Protein AF-A0A660N105-F1 (afdb_monomer)

Mean predicted aligned error: 5.48 Å

Solvent-accessible surface area (backbone atoms only — not comparable to full-atom values): 13923 Å² total; per-residue (Å²): 132,82,55,67,69,56,52,51,53,52,30,56,53,55,24,68,77,47,83,51,66,88,34,50,69,30,46,41,45,40,52,53,47,43,58,52,46,72,70,46,78,93,42,58,70,49,21,51,52,39,16,50,47,28,46,75,38,34,23,23,39,60,14,32,68,44,30,59,89,63,52,48,91,85,40,69,67,42,49,54,51,51,50,55,29,50,58,44,25,73,76,51,27,54,70,78,32,60,60,52,59,90,70,42,72,58,84,54,76,62,38,66,64,52,80,90,32,57,40,73,37,98,82,74,55,36,30,30,32,80,47,64,38,21,44,66,50,33,79,30,55,13,82,38,31,41,35,40,50,45,92,92,55,74,59,68,69,54,55,58,48,49,27,52,48,42,32,45,38,21,67,46,61,62,68,59,55,29,48,45,37,54,76,27,72,47,36,62,55,43,31,69,38,84,94,31,52,94,56,72,61,45,72,67,49,58,45,56,47,42,60,64,36,36,40,35,47,36,51,97,93,45,37,40,35,40,38,37,24,44,36,78,82,47,75,84,30,35,31,38,39,33,23,54,62,92,40,80,72,50,46,46,72,46,66,80,88,122

Structure (mmCIF, N/CA/C/O backbone):
data_AF-A0A660N105-F1
#
_entry.id   AF-A0A660N105-F1
#
loop_
_atom_site.group_PDB
_atom_site.id
_atom_site.type_symbol
_atom_site.label_atom_id
_atom_site.label_alt_id
_atom_site.label_comp_id
_atom_site.label_asym_id
_atom_site.label_entity_id
_atom_site.label_seq_id
_atom_site.pdbx_PDB_ins_code
_atom_site.Cartn_x
_atom_site.Cartn_y
_atom_site.Cartn_z
_atom_site.occupancy
_atom_site.B_iso_or_equiv
_atom_site.auth_seq_id
_atom_site.auth_comp_id
_atom_site.auth_asym_id
_atom_site.auth_atom_id
_atom_site.pdbx_PDB_model_num
ATOM 1 N N . MET A 1 1 ? -12.307 -18.355 28.981 1.00 49.44 1 MET A N 1
ATOM 2 C CA . MET A 1 1 ? -12.327 -17.347 27.897 1.00 49.44 1 MET A CA 1
ATOM 3 C C . MET A 1 1 ? -12.296 -15.974 28.552 1.00 49.44 1 MET A C 1
ATOM 5 O O . MET A 1 1 ? -13.128 -15.752 29.422 1.00 49.44 1 MET A O 1
ATOM 9 N N . LYS A 1 2 ? -11.328 -15.100 28.236 1.00 60.62 2 LYS A N 1
ATOM 10 C CA . LYS A 1 2 ? -11.335 -13.717 28.756 1.00 60.62 2 LYS A CA 1
ATOM 11 C C . LYS A 1 2 ? -12.558 -12.974 28.202 1.00 60.62 2 LYS A C 1
ATOM 13 O O . LYS A 1 2 ? -12.868 -13.152 27.027 1.00 60.62 2 LYS A O 1
ATOM 18 N N . ASP A 1 3 ? -13.205 -12.147 29.020 1.00 89.25 3 ASP A N 1
ATOM 19 C CA . ASP A 1 3 ? -14.278 -11.241 28.587 1.00 89.25 3 ASP A CA 1
ATOM 20 C C . ASP A 1 3 ? -13.790 -10.326 27.446 1.00 89.25 3 ASP A C 1
ATOM 22 O O . ASP A 1 3 ? -12.682 -9.786 27.507 1.00 89.25 3 ASP A O 1
ATOM 26 N N . ILE A 1 4 ? -14.598 -10.158 26.397 1.00 91.81 4 ILE A N 1
ATOM 27 C CA . ILE A 1 4 ? -14.230 -9.392 25.197 1.00 91.81 4 ILE A CA 1
ATOM 28 C C . ILE A 1 4 ? -13.980 -7.914 25.519 1.00 91.81 4 ILE A C 1
ATOM 30 O O . ILE A 1 4 ? -13.096 -7.298 24.926 1.00 91.81 4 ILE A O 1
ATOM 34 N N . LYS A 1 5 ? -14.669 -7.359 26.527 1.00 93.12 5 LYS A N 1
ATOM 35 C CA . LYS A 1 5 ? -14.433 -5.980 26.986 1.00 93.12 5 LYS A CA 1
ATOM 36 C C . LYS A 1 5 ? -13.065 -5.838 27.644 1.00 93.12 5 LYS A C 1
ATOM 38 O O . LYS A 1 5 ? -12.401 -4.815 27.480 1.00 93.12 5 LYS A O 1
ATOM 43 N N . GLN A 1 6 ? -12.627 -6.863 28.374 1.00 94.50 6 GLN A N 1
ATOM 44 C CA . GLN A 1 6 ? -11.294 -6.892 28.967 1.00 94.50 6 GLN A CA 1
ATOM 45 C C . GLN A 1 6 ? -10.214 -7.023 27.886 1.00 94.50 6 GLN A C 1
ATOM 47 O O . GLN A 1 6 ? -9.239 -6.276 27.920 1.00 94.50 6 GLN A O 1
ATOM 52 N N . GLN A 1 7 ? -10.423 -7.890 26.888 1.00 94.44 7 GLN A N 1
ATOM 53 C CA . GLN A 1 7 ? -9.525 -7.997 25.730 1.00 94.44 7 GLN A CA 1
ATOM 54 C C . GLN A 1 7 ? -9.413 -6.661 24.981 1.00 94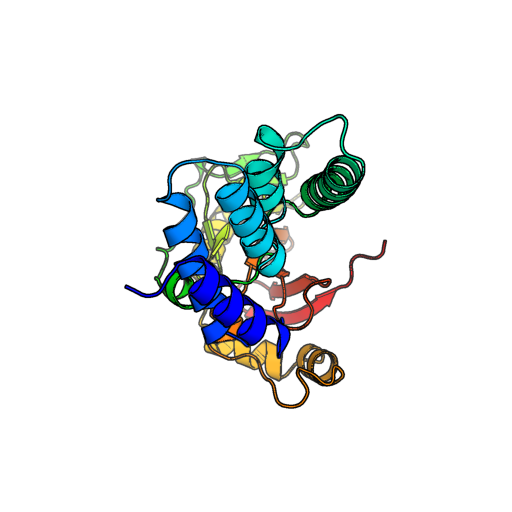.44 7 GLN A C 1
ATOM 56 O O . GLN A 1 7 ? -8.311 -6.226 24.662 1.00 94.44 7 GLN A O 1
ATOM 61 N N . TYR A 1 8 ? -10.533 -5.961 24.780 1.00 96.44 8 TYR A N 1
ATOM 62 C CA . TYR A 1 8 ? -10.553 -4.619 24.197 1.00 96.44 8 TYR A CA 1
ATOM 63 C C . TYR A 1 8 ? -9.740 -3.603 25.010 1.00 96.44 8 TYR A C 1
ATOM 65 O O . TYR A 1 8 ? -8.913 -2.875 24.455 1.00 96.44 8 TYR A O 1
ATOM 73 N N . LYS A 1 9 ? -9.918 -3.558 26.333 1.00 95.81 9 LYS A N 1
ATOM 74 C CA . LYS A 1 9 ? -9.139 -2.655 27.195 1.00 95.81 9 LYS A CA 1
ATOM 75 C C . LYS A 1 9 ? -7.640 -2.944 27.111 1.00 95.81 9 LYS A C 1
ATOM 77 O O . LYS A 1 9 ? -6.862 -2.009 26.948 1.00 95.81 9 LYS A O 1
ATOM 82 N N . GLU A 1 10 ? -7.252 -4.215 27.189 1.00 95.19 10 GLU A N 1
ATOM 83 C CA . GLU A 1 10 ? -5.852 -4.652 27.125 1.00 95.19 10 GLU A CA 1
ATOM 84 C C . GLU A 1 10 ? -5.218 -4.310 25.768 1.00 95.19 10 GLU A C 1
ATOM 86 O O . GLU A 1 10 ? -4.211 -3.601 25.734 1.00 95.19 10 GLU A O 1
ATOM 91 N N . ALA A 1 11 ? -5.845 -4.719 24.660 1.00 95.44 11 ALA A N 1
ATOM 92 C CA . ALA A 1 11 ? -5.316 -4.508 23.312 1.00 95.44 11 ALA A CA 1
ATOM 93 C C . ALA A 1 11 ? -5.204 -3.016 22.962 1.00 95.44 11 ALA A C 1
ATOM 95 O O . ALA A 1 11 ? -4.169 -2.553 22.479 1.00 95.44 11 ALA A O 1
ATOM 96 N N . THR A 1 12 ? -6.235 -2.216 23.265 1.00 96.25 12 THR A N 1
ATOM 97 C CA . THR A 1 12 ? -6.182 -0.775 22.973 1.00 96.25 12 THR A CA 1
ATOM 98 C C . THR A 1 12 ? -5.189 -0.025 23.863 1.00 96.25 12 THR A C 1
ATOM 100 O O . THR A 1 12 ? -4.598 0.957 23.416 1.00 96.25 12 THR A O 1
ATOM 103 N N . ALA A 1 13 ? -4.971 -0.459 25.109 1.00 96.06 13 ALA A N 1
ATOM 104 C CA . ALA A 1 13 ? -3.945 0.121 25.975 1.00 96.06 13 ALA A CA 1
ATOM 105 C C . ALA A 1 13 ? -2.529 -0.235 25.501 1.00 96.06 13 ALA A C 1
ATOM 107 O O . ALA A 1 13 ? -1.663 0.639 25.488 1.00 96.06 13 ALA A O 1
ATOM 108 N N . ALA A 1 14 ? -2.300 -1.484 25.083 1.00 95.19 14 ALA A N 1
ATOM 109 C CA . ALA A 1 14 ? -1.024 -1.925 24.524 1.00 95.19 14 ALA A CA 1
ATOM 110 C C . ALA A 1 14 ? -0.666 -1.146 23.249 1.00 95.19 14 ALA A C 1
ATOM 112 O O . ALA A 1 14 ? 0.452 -0.646 23.129 1.00 95.19 14 ALA A O 1
ATOM 113 N N . PHE A 1 15 ? -1.634 -0.957 22.346 1.00 96.56 15 PHE A N 1
ATOM 114 C CA . PHE A 1 15 ? -1.431 -0.186 21.121 1.00 96.56 15 PHE A CA 1
ATOM 115 C C . PHE A 1 15 ? -1.102 1.284 21.399 1.00 96.56 15 PHE A C 1
ATOM 117 O O . PHE A 1 15 ? -0.128 1.809 20.872 1.00 96.56 15 PHE A O 1
ATOM 124 N N . ARG A 1 16 ? -1.852 1.955 22.285 1.00 94.31 16 ARG A N 1
ATOM 125 C CA . ARG A 1 16 ? -1.656 3.391 22.573 1.00 94.31 16 ARG A CA 1
ATOM 126 C C . ARG A 1 16 ? -0.285 3.742 23.157 1.00 94.31 16 ARG A C 1
ATOM 128 O O . ARG A 1 16 ? 0.100 4.903 23.089 1.00 94.31 16 ARG A O 1
ATOM 135 N N . ARG A 1 17 ? 0.451 2.776 23.718 1.00 91.12 17 ARG A N 1
ATOM 136 C CA . ARG A 1 17 ? 1.840 2.992 24.165 1.00 91.12 17 ARG A CA 1
ATOM 137 C C . ARG A 1 17 ? 2.795 3.243 22.996 1.00 91.12 17 ARG A C 1
ATOM 139 O O . ARG A 1 17 ? 3.795 3.925 23.180 1.00 91.12 17 ARG A O 1
ATOM 146 N N . ARG A 1 18 ? 2.489 2.685 21.823 1.00 88.94 18 ARG A N 1
ATOM 147 C CA . ARG A 1 18 ? 3.245 2.845 20.578 1.00 88.94 18 ARG A CA 1
ATOM 148 C C . ARG A 1 18 ? 2.287 2.666 19.390 1.00 88.94 18 ARG A C 1
ATOM 150 O O . ARG A 1 18 ? 2.159 1.545 18.895 1.00 88.94 18 ARG A O 1
ATOM 157 N N . PRO A 1 19 ? 1.566 3.719 18.971 1.00 88.81 19 PRO A N 1
ATOM 158 C CA . PRO A 1 19 ? 0.497 3.619 17.978 1.00 88.81 19 PRO A CA 1
ATOM 159 C C . PRO A 1 19 ? 1.037 3.676 16.537 1.00 88.81 19 PRO A C 1
ATOM 161 O O . PRO A 1 19 ? 0.564 4.465 15.728 1.00 88.81 19 PRO A O 1
ATOM 164 N N . ASN A 1 20 ? 2.060 2.877 16.227 1.00 87.06 20 ASN A N 1
ATOM 165 C CA . ASN A 1 20 ? 2.687 2.827 14.904 1.00 87.06 20 ASN A CA 1
ATOM 166 C C . ASN A 1 20 ? 2.970 1.388 14.468 1.00 87.06 20 ASN A C 1
ATOM 168 O O . ASN A 1 20 ? 2.852 0.459 15.274 1.00 87.06 20 ASN A O 1
ATOM 172 N N . GLN A 1 21 ? 3.342 1.223 13.195 1.00 87.69 21 GLN A N 1
ATOM 173 C CA . GLN A 1 21 ? 3.484 -0.080 12.549 1.00 87.69 21 GLN A CA 1
ATOM 174 C C . GLN A 1 21 ? 4.415 -1.030 13.310 1.00 87.69 21 GLN A C 1
ATOM 176 O O . GLN A 1 21 ? 4.115 -2.208 13.372 1.00 87.69 21 GLN A O 1
ATOM 181 N N . HIS A 1 22 ? 5.455 -0.549 13.999 1.00 85.69 22 HIS A N 1
ATOM 182 C CA . HIS A 1 22 ? 6.385 -1.414 14.747 1.00 85.69 22 HIS A CA 1
ATOM 183 C C . HIS A 1 22 ? 5.804 -2.081 15.990 1.00 85.69 22 HIS A C 1
ATOM 185 O O . HIS A 1 22 ? 6.469 -2.909 16.615 1.00 85.69 22 HIS A O 1
ATOM 191 N N . ASN A 1 23 ? 4.597 -1.715 16.411 1.00 91.06 23 ASN A N 1
ATOM 192 C CA . ASN A 1 23 ? 3.912 -2.411 17.487 1.00 91.06 23 ASN A CA 1
ATOM 193 C C . ASN A 1 23 ? 3.184 -3.651 16.944 1.00 91.06 23 ASN A C 1
ATOM 195 O O . ASN A 1 23 ? 1.970 -3.786 17.105 1.00 91.06 23 ASN A O 1
ATOM 199 N N . HIS A 1 24 ? 3.931 -4.543 16.279 1.00 91.00 24 HIS A N 1
ATOM 200 C CA . HIS A 1 24 ? 3.391 -5.715 15.580 1.00 91.00 24 HIS A CA 1
ATOM 201 C C . HIS A 1 24 ? 2.509 -6.569 16.492 1.00 91.00 24 HIS A C 1
ATOM 203 O O . HIS A 1 24 ? 1.442 -7.012 16.078 1.00 91.00 24 HIS A O 1
ATOM 209 N N . GLU A 1 25 ? 2.912 -6.745 17.754 1.00 93.25 25 GLU A N 1
ATOM 210 C CA . GLU A 1 25 ? 2.140 -7.514 18.728 1.00 93.25 25 GLU A CA 1
ATOM 211 C C . GLU A 1 25 ? 0.788 -6.855 19.040 1.00 93.25 25 GLU A C 1
ATOM 213 O O . GLU A 1 25 ? -0.245 -7.523 18.984 1.00 93.25 25 GLU A O 1
ATOM 218 N N . ALA A 1 26 ? 0.750 -5.548 19.326 1.00 95.69 26 ALA A N 1
ATOM 219 C CA . ALA A 1 26 ? -0.518 -4.882 19.616 1.00 95.69 26 ALA A CA 1
ATOM 220 C C . ALA A 1 26 ? -1.407 -4.760 18.370 1.00 95.69 26 ALA A C 1
ATOM 222 O O . ALA A 1 26 ? -2.624 -4.887 18.482 1.00 95.69 26 ALA A O 1
ATOM 223 N N . ILE A 1 27 ? -0.825 -4.554 17.184 1.00 95.69 27 ILE A N 1
ATOM 224 C CA . ILE A 1 27 ? -1.568 -4.544 15.916 1.00 95.69 27 ILE A CA 1
ATOM 225 C C . ILE A 1 27 ? -2.199 -5.919 15.675 1.00 95.69 27 ILE A C 1
ATOM 227 O O . ILE A 1 27 ? -3.404 -6.001 15.444 1.00 95.69 27 ILE A O 1
ATOM 231 N N . ALA A 1 28 ? -1.429 -7.000 15.819 1.00 95.31 28 ALA A N 1
ATOM 232 C CA . ALA A 1 28 ? -1.928 -8.370 15.741 1.00 95.31 28 ALA A CA 1
ATOM 233 C C . ALA A 1 28 ? -3.085 -8.618 16.725 1.00 95.31 28 ALA A C 1
ATOM 235 O O . ALA A 1 28 ? -4.132 -9.132 16.334 1.00 95.31 28 ALA A O 1
ATOM 236 N N . GLN A 1 29 ? -2.947 -8.174 17.980 1.00 96.50 29 GLN A N 1
ATOM 237 C CA . GLN A 1 29 ? -4.015 -8.269 18.982 1.00 96.50 29 GLN A CA 1
ATOM 238 C C . GLN A 1 29 ? -5.272 -7.483 18.577 1.00 96.50 29 GLN A C 1
ATOM 240 O O . GLN A 1 29 ? -6.387 -7.961 18.796 1.00 96.50 29 GLN A O 1
ATOM 245 N N . LEU A 1 30 ? -5.126 -6.299 17.971 1.00 97.88 30 LEU A N 1
ATOM 246 C CA . LEU A 1 30 ? -6.256 -5.523 17.451 1.00 97.88 30 LEU A CA 1
ATOM 247 C C . LEU A 1 30 ? -6.940 -6.231 16.272 1.00 97.88 30 LEU A C 1
ATOM 249 O O . LEU A 1 30 ? -8.170 -6.247 16.222 1.00 97.88 30 LEU A O 1
ATOM 253 N N . TYR A 1 31 ? -6.192 -6.862 15.365 1.00 97.19 31 TYR A N 1
ATOM 254 C CA . TYR A 1 31 ? -6.761 -7.653 14.267 1.00 97.19 31 TYR A CA 1
ATOM 255 C C . TYR A 1 31 ? -7.471 -8.923 14.756 1.00 97.19 31 TYR A C 1
ATOM 257 O O . TYR A 1 31 ? -8.582 -9.221 14.304 1.00 97.19 31 TYR A O 1
ATOM 265 N N . ASP A 1 32 ? -6.898 -9.626 15.734 1.00 96.62 32 ASP A N 1
ATOM 266 C CA . ASP A 1 32 ? -7.525 -10.793 16.361 1.00 96.62 32 ASP A CA 1
ATOM 267 C C . ASP A 1 32 ? -8.822 -10.391 17.086 1.00 96.62 32 ASP A C 1
ATOM 269 O O . ASP A 1 32 ? -9.862 -11.042 16.933 1.00 96.62 32 ASP A O 1
ATOM 273 N N . LEU A 1 33 ? -8.800 -9.264 17.809 1.00 97.38 33 LEU A N 1
ATOM 274 C CA . LEU A 1 33 ? -9.976 -8.700 18.469 1.00 97.38 33 LEU A CA 1
ATOM 275 C C . LEU A 1 33 ? -11.039 -8.241 17.466 1.00 97.38 33 LEU A C 1
ATOM 277 O O . LEU A 1 33 ? -12.222 -8.509 17.676 1.00 97.38 33 LEU A O 1
ATOM 281 N N . LYS A 1 34 ? -10.646 -7.596 16.363 1.00 97.69 34 LYS A N 1
ATOM 282 C CA . LYS A 1 34 ? -11.551 -7.239 15.262 1.00 97.69 34 LYS A CA 1
ATOM 283 C C . LYS A 1 34 ? -12.275 -8.485 14.752 1.00 97.69 34 LYS A C 1
ATOM 285 O O . LYS A 1 34 ? -13.502 -8.488 14.680 1.00 97.69 34 LYS A O 1
ATOM 290 N N . ALA A 1 35 ? -11.540 -9.558 14.459 1.00 96.81 35 ALA A N 1
ATOM 291 C CA . ALA A 1 35 ? -12.127 -10.815 14.003 1.00 96.81 35 ALA A CA 1
ATOM 292 C C . ALA A 1 35 ? -13.041 -11.456 15.065 1.00 96.81 35 ALA A C 1
ATOM 294 O O . ALA A 1 35 ? -14.059 -12.053 14.721 1.00 96.81 35 ALA A O 1
ATOM 295 N N . ALA A 1 36 ? -12.709 -11.344 16.354 1.00 96.44 36 ALA A N 1
ATOM 296 C CA . ALA A 1 36 ? -13.562 -11.821 17.442 1.00 96.44 36 ALA A CA 1
ATOM 297 C C . ALA A 1 36 ? -14.869 -11.017 17.560 1.00 96.44 36 ALA A C 1
ATOM 299 O O . ALA A 1 36 ? -15.932 -11.622 17.690 1.00 96.44 36 ALA A O 1
ATOM 300 N N . LEU A 1 37 ? -14.803 -9.684 17.462 1.00 96.94 37 LEU A N 1
ATOM 301 C CA . LEU A 1 37 ? -15.962 -8.783 17.487 1.00 96.94 37 LEU A CA 1
ATOM 302 C C . LEU A 1 37 ? -16.897 -9.026 16.298 1.00 96.94 37 LEU A C 1
ATOM 304 O O . LEU A 1 37 ? -18.106 -9.057 16.481 1.00 96.94 37 LEU A O 1
ATOM 308 N N . GLN A 1 38 ? -16.353 -9.286 15.106 1.00 96.12 38 GLN A N 1
ATOM 309 C CA . GLN A 1 38 ? -17.145 -9.616 13.911 1.00 96.12 38 GLN A CA 1
ATOM 310 C C . GLN A 1 38 ? -17.924 -10.939 14.024 1.00 96.12 38 GLN A C 1
ATOM 312 O O . GLN A 1 38 ? -18.836 -11.175 13.240 1.00 96.12 38 GLN A O 1
ATOM 317 N N . ARG A 1 39 ? -17.569 -11.815 14.974 1.00 95.94 39 ARG A N 1
ATOM 318 C CA . ARG A 1 39 ? -18.303 -13.063 15.254 1.00 95.94 39 ARG A CA 1
ATOM 319 C C . ARG A 1 39 ? -19.343 -12.910 16.368 1.00 95.94 39 ARG A C 1
ATOM 321 O O . ARG A 1 39 ? -20.064 -13.865 16.642 1.00 95.94 39 ARG A O 1
ATOM 328 N N . GLN A 1 40 ? -19.389 -11.763 17.046 1.00 94.19 40 GLN A N 1
ATOM 329 C CA . GLN A 1 40 ? -20.408 -11.486 18.056 1.00 94.19 40 GLN A CA 1
ATOM 330 C C . GLN A 1 40 ? -21.723 -11.061 17.387 1.00 94.19 40 GLN A C 1
ATOM 332 O O . GLN A 1 40 ? -21.701 -10.563 16.262 1.00 94.19 40 GLN A O 1
ATOM 337 N N . PRO A 1 41 ? -22.871 -11.214 18.069 1.00 93.12 41 PRO A N 1
ATOM 338 C CA . PRO A 1 41 ? -24.130 -10.654 17.598 1.00 93.12 41 PRO A CA 1
ATOM 339 C C . PRO A 1 41 ? -24.013 -9.147 17.358 1.00 93.12 41 PRO A C 1
ATOM 341 O O . PRO A 1 41 ? -23.493 -8.419 18.206 1.00 93.12 41 PRO A O 1
ATOM 344 N N . GLU A 1 42 ? -24.535 -8.672 16.232 1.00 91.50 42 GLU A N 1
ATOM 345 C CA . GLU A 1 42 ? -24.513 -7.251 15.904 1.00 91.50 42 GLU A CA 1
ATOM 346 C C . GLU A 1 42 ? -25.423 -6.468 16.860 1.00 91.50 42 GLU A C 1
ATOM 348 O O . GLU A 1 42 ? -26.642 -6.625 16.892 1.00 91.50 42 GLU A O 1
ATOM 353 N N . ASN A 1 43 ? -24.804 -5.634 17.687 1.00 95.06 43 ASN A N 1
ATOM 354 C CA . ASN A 1 43 ? -25.471 -4.724 18.604 1.00 95.06 43 ASN A CA 1
ATOM 355 C C . ASN A 1 43 ? -24.611 -3.474 18.783 1.00 95.06 43 ASN A C 1
ATOM 357 O O . ASN A 1 43 ? -23.424 -3.469 18.447 1.00 95.06 43 ASN A O 1
ATOM 361 N N . ARG A 1 44 ? -25.201 -2.429 19.365 1.00 95.19 44 ARG A N 1
ATOM 362 C CA . ARG A 1 44 ? -24.544 -1.131 19.526 1.00 95.19 44 ARG A CA 1
ATOM 363 C C . ARG A 1 44 ? -23.200 -1.207 20.258 1.00 95.19 44 ARG A C 1
ATOM 365 O O . ARG A 1 44 ? -22.236 -0.600 19.808 1.00 95.19 44 ARG A O 1
ATOM 372 N N . GLU A 1 45 ? -23.106 -1.969 21.345 1.00 94.94 45 GLU A N 1
ATOM 373 C CA . GLU A 1 45 ? -21.861 -2.086 22.117 1.00 94.94 45 GLU A CA 1
ATOM 374 C C . GLU A 1 45 ? -20.742 -2.754 21.297 1.00 94.94 45 GLU A C 1
ATOM 376 O O . GLU A 1 45 ? -19.601 -2.286 21.269 1.00 94.94 45 GLU A O 1
ATOM 381 N N . THR A 1 46 ? -21.075 -3.823 20.574 1.00 95.75 46 THR A N 1
ATOM 382 C CA . THR A 1 46 ? -20.127 -4.525 19.696 1.00 95.75 46 THR A CA 1
ATOM 383 C C . THR A 1 46 ? -19.707 -3.638 18.524 1.00 95.75 46 THR A C 1
ATOM 385 O O . THR A 1 46 ? -18.519 -3.562 18.211 1.00 95.75 46 THR A O 1
ATOM 388 N N . ALA A 1 47 ? -20.656 -2.920 17.918 1.00 96.38 47 ALA A N 1
ATOM 389 C CA . ALA A 1 47 ? -20.416 -1.960 16.844 1.00 96.38 47 ALA A CA 1
ATOM 390 C C . ALA A 1 47 ? -19.497 -0.810 17.284 1.00 96.38 47 ALA A C 1
ATOM 392 O O . ALA A 1 47 ? -18.585 -0.419 16.552 1.00 96.38 47 ALA A O 1
ATOM 393 N N . GLU A 1 48 ? -19.683 -0.293 18.501 1.00 96.62 48 GLU A N 1
ATOM 394 C CA . GLU A 1 48 ? -18.829 0.744 19.076 1.00 96.62 48 GLU A CA 1
ATOM 395 C C . GLU A 1 48 ? -17.387 0.261 19.264 1.00 96.62 48 GLU A C 1
ATOM 397 O O . GLU A 1 48 ? -16.461 0.960 18.839 1.00 96.62 48 GLU A O 1
ATOM 402 N N . MET A 1 49 ? -17.191 -0.933 19.837 1.00 97.69 49 MET A N 1
ATOM 403 C CA . MET A 1 49 ? -15.860 -1.533 19.991 1.00 97.69 49 MET A CA 1
ATOM 404 C C . MET A 1 49 ? -15.214 -1.838 18.638 1.00 97.69 49 MET A C 1
ATOM 406 O O . MET A 1 49 ? -14.047 -1.506 18.437 1.00 97.69 49 MET A O 1
ATOM 410 N N . LEU A 1 50 ? -15.960 -2.419 17.694 1.00 98.12 50 LEU A N 1
ATOM 411 C CA . LEU A 1 50 ? -15.455 -2.752 16.360 1.00 98.12 50 LEU A CA 1
ATOM 412 C C . LEU A 1 50 ? -15.028 -1.493 15.602 1.00 98.12 50 LEU A C 1
ATOM 414 O O . LEU A 1 50 ? -13.925 -1.441 15.065 1.00 98.12 50 LEU A O 1
ATOM 418 N N . SER A 1 51 ? -15.856 -0.448 15.624 1.00 98.12 51 SER A N 1
ATOM 419 C CA . SER A 1 51 ? -15.533 0.850 15.028 1.00 98.12 51 SER A CA 1
ATOM 420 C C . SER A 1 51 ? -14.280 1.477 15.646 1.00 98.12 51 SER A C 1
ATOM 422 O O . SER A 1 51 ? -13.425 1.996 14.924 1.00 98.12 51 SER A O 1
ATOM 424 N N . ALA A 1 52 ? -14.125 1.386 16.971 1.00 97.56 52 ALA A N 1
ATOM 425 C CA . ALA A 1 52 ? -12.943 1.889 17.663 1.00 97.56 52 ALA A CA 1
ATOM 426 C C . ALA A 1 52 ? -11.677 1.105 17.286 1.00 97.56 52 ALA A C 1
ATOM 428 O O . ALA A 1 52 ? -10.654 1.720 16.995 1.00 97.56 52 ALA A O 1
ATOM 429 N N . VAL A 1 53 ? -11.746 -0.230 17.241 1.00 98.06 53 VAL A N 1
ATOM 430 C CA . VAL A 1 53 ? -10.623 -1.086 16.827 1.00 98.06 53 VAL A CA 1
ATOM 431 C C . VAL A 1 53 ? -10.219 -0.787 15.385 1.00 98.06 53 VAL A C 1
ATOM 433 O O . VAL A 1 53 ? -9.046 -0.523 15.142 1.00 98.06 53 VAL A O 1
ATOM 436 N N . CYS A 1 54 ? -11.176 -0.738 14.452 1.00 97.81 54 CYS A N 1
ATOM 437 C CA . CYS A 1 54 ? -10.915 -0.362 13.060 1.00 97.81 54 CYS A CA 1
ATOM 438 C C . CYS A 1 54 ? -10.270 1.029 12.953 1.00 97.81 54 CYS A C 1
ATOM 440 O O . CYS A 1 54 ? -9.312 1.198 12.207 1.00 97.81 54 CYS A O 1
ATOM 442 N N . SER A 1 55 ? -10.731 2.006 13.741 1.00 96.38 55 SER A N 1
ATOM 443 C CA . SER A 1 55 ? -10.141 3.353 13.746 1.00 96.38 55 SER A CA 1
ATOM 444 C C . SER A 1 55 ? -8.692 3.363 14.241 1.00 96.38 55 SER A C 1
ATOM 446 O O . SER A 1 55 ? -7.884 4.113 13.704 1.00 96.38 55 SER A O 1
ATOM 448 N N . LEU A 1 56 ? -8.349 2.544 15.246 1.00 96.25 56 LEU A N 1
ATOM 449 C CA . LEU A 1 56 ? -6.983 2.477 15.784 1.00 96.25 56 LEU A CA 1
ATOM 450 C C . LEU A 1 56 ? -5.979 1.953 14.757 1.00 96.25 56 LEU A C 1
ATOM 452 O O . LEU A 1 56 ? -4.845 2.416 14.739 1.00 96.25 56 LEU A O 1
ATOM 456 N N . VAL A 1 57 ? -6.398 1.017 13.905 1.00 94.81 57 VAL A N 1
ATOM 457 C CA . VAL A 1 57 ? -5.551 0.469 12.837 1.00 94.81 57 VAL A CA 1
ATOM 458 C C . VAL A 1 57 ? -5.720 1.201 11.502 1.00 94.81 57 VAL A C 1
ATOM 460 O O . VAL A 1 57 ? -5.235 0.707 10.498 1.00 94.81 57 VAL A O 1
ATOM 463 N N . GLY A 1 58 ? -6.407 2.348 11.453 1.00 92.56 58 GLY A N 1
ATOM 464 C CA . GLY A 1 58 ? -6.549 3.150 10.226 1.00 92.56 58 GLY A CA 1
ATOM 465 C C . GLY A 1 58 ? -7.527 2.599 9.176 1.00 92.56 58 GLY A C 1
ATOM 466 O O . GLY A 1 58 ? -7.561 3.091 8.053 1.00 92.56 58 GLY A O 1
ATOM 467 N N . LEU A 1 59 ? -8.359 1.611 9.520 1.00 95.19 59 LEU A N 1
ATOM 468 C CA . LEU A 1 59 ? -9.425 1.098 8.649 1.00 95.19 59 LEU A CA 1
ATOM 469 C C . LEU A 1 59 ? -10.668 2.006 8.745 1.00 95.19 59 LEU A C 1
ATOM 471 O O . LEU A 1 59 ? -11.665 1.653 9.390 1.00 95.19 59 LEU A O 1
ATOM 475 N N . HIS A 1 60 ? -10.600 3.216 8.181 1.00 95.31 60 HIS A N 1
ATOM 476 C CA . HIS A 1 60 ? -11.619 4.251 8.387 1.00 95.31 60 HIS A CA 1
ATOM 477 C C . HIS A 1 60 ? -12.976 3.918 7.756 1.00 95.31 60 HIS A C 1
ATOM 479 O O . HIS A 1 60 ? -14.014 4.170 8.377 1.00 95.31 60 HIS A O 1
ATOM 485 N N . LEU A 1 61 ? -13.000 3.310 6.567 1.00 96.81 61 LEU A N 1
ATOM 486 C CA . LEU A 1 61 ? -14.248 2.882 5.931 1.00 96.81 61 LEU A CA 1
ATOM 487 C C . LEU A 1 61 ? -14.878 1.725 6.709 1.00 96.81 61 LEU A C 1
ATOM 489 O O . LEU A 1 61 ? -16.088 1.722 6.952 1.00 96.81 61 LEU A O 1
ATOM 493 N N . SER A 1 62 ? -14.064 0.768 7.155 1.00 97.75 62 SER A N 1
ATOM 494 C CA . SER A 1 62 ? -14.539 -0.318 8.017 1.00 97.75 62 SER A CA 1
ATOM 495 C C . SER A 1 62 ? -15.069 0.202 9.361 1.00 97.75 62 SER A C 1
ATOM 497 O O . SER A 1 62 ? -16.073 -0.301 9.866 1.00 97.75 62 SER A O 1
ATOM 499 N N . ALA A 1 63 ? -14.439 1.233 9.935 1.00 98.06 63 ALA A N 1
ATOM 500 C CA . ALA A 1 63 ? -14.891 1.862 11.173 1.00 98.06 63 ALA A CA 1
ATOM 501 C C . ALA A 1 63 ? -16.242 2.578 11.022 1.00 98.06 63 ALA A C 1
ATOM 503 O O . ALA A 1 63 ? -17.078 2.483 11.927 1.00 98.06 63 ALA A O 1
ATOM 504 N N . LEU A 1 64 ? -16.459 3.269 9.894 1.00 98.12 64 LEU A N 1
ATOM 505 C CA . LEU A 1 64 ? -17.7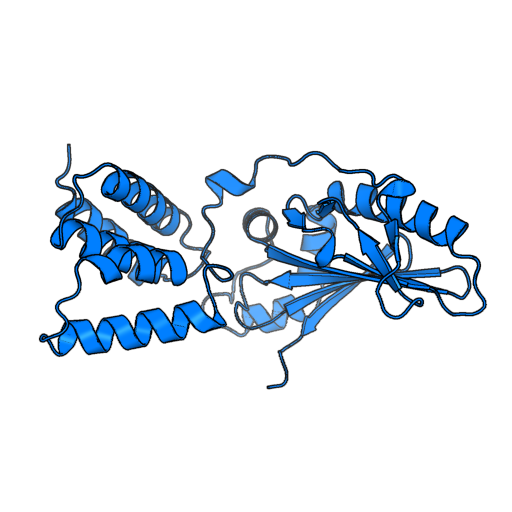38 3.893 9.547 1.00 98.12 64 LEU A CA 1
ATOM 506 C C . LEU A 1 64 ? -18.838 2.838 9.397 1.00 98.12 64 LEU A C 1
ATOM 508 O O . LEU A 1 64 ? -19.850 2.918 10.089 1.00 98.12 64 LEU A O 1
ATOM 512 N N . ARG A 1 65 ? -18.605 1.820 8.560 1.00 97.56 65 ARG A N 1
ATOM 513 C CA . ARG A 1 65 ? -19.575 0.746 8.279 1.00 97.56 65 ARG A CA 1
ATOM 514 C C . ARG A 1 65 ? -19.995 -0.020 9.529 1.00 97.56 65 ARG A C 1
ATOM 516 O O . ARG A 1 65 ? -21.142 -0.434 9.624 1.00 97.56 65 ARG A O 1
ATOM 523 N N . ALA A 1 66 ? -19.082 -0.193 10.484 1.00 97.69 66 ALA A N 1
ATOM 524 C CA . ALA A 1 66 ? -19.397 -0.839 11.751 1.00 97.69 66 ALA A CA 1
ATOM 525 C C . ALA A 1 66 ? -20.343 0.000 12.627 1.00 97.69 66 ALA A C 1
ATOM 527 O O . ALA A 1 66 ? -21.215 -0.562 13.280 1.00 97.69 66 ALA A O 1
ATOM 528 N N . PHE A 1 67 ? -20.170 1.326 12.676 1.00 97.94 67 PHE A N 1
ATOM 529 C CA . PHE A 1 67 ? -20.896 2.190 13.616 1.00 97.94 67 PHE A CA 1
ATOM 530 C C . PHE A 1 67 ? -22.184 2.788 13.046 1.00 97.94 67 PHE A C 1
ATOM 532 O O . PHE A 1 67 ? -23.159 2.932 13.778 1.00 97.94 67 PHE A O 1
ATOM 539 N N . GLU A 1 68 ? -22.194 3.141 11.760 1.00 97.31 68 GLU A N 1
ATOM 540 C CA . GLU A 1 68 ? -23.283 3.890 11.125 1.00 97.31 68 GLU A CA 1
ATOM 541 C C . GLU A 1 68 ? -24.682 3.276 11.303 1.00 97.31 68 GLU A C 1
ATOM 543 O O . GLU A 1 68 ? -25.590 4.034 11.646 1.00 97.31 68 GLU A O 1
ATOM 548 N N . PRO A 1 69 ? -24.883 1.947 11.193 1.00 97.31 69 PRO A N 1
ATOM 549 C CA . PRO A 1 69 ? -26.206 1.344 11.383 1.00 97.31 69 PRO A CA 1
ATOM 550 C C . PRO A 1 69 ? -26.778 1.489 12.803 1.00 97.31 69 PRO A C 1
ATOM 552 O O . PRO A 1 69 ? -27.978 1.320 12.998 1.00 97.31 69 PRO A O 1
ATOM 555 N N . PHE A 1 70 ? -25.931 1.777 13.797 1.00 96.69 70 PHE A N 1
ATOM 556 C CA . PHE A 1 70 ? -26.295 1.829 15.220 1.00 96.69 70 PHE A CA 1
ATOM 557 C C . PHE A 1 70 ? -26.268 3.244 15.808 1.00 96.69 70 PHE A C 1
ATOM 559 O O . PHE A 1 70 ? -26.531 3.416 17.004 1.00 96.69 70 PHE A O 1
ATOM 566 N N . ALA A 1 71 ? -25.918 4.241 14.995 1.00 95.25 71 ALA A N 1
ATOM 567 C CA . ALA A 1 71 ? -25.832 5.626 15.419 1.00 95.25 71 ALA A CA 1
ATOM 568 C C . ALA A 1 71 ? -27.230 6.228 15.617 1.00 95.25 71 ALA A C 1
ATOM 570 O O . ALA A 1 71 ? -28.113 6.100 14.768 1.00 95.25 71 ALA A O 1
ATOM 571 N N . ASP A 1 72 ? -27.417 6.921 16.733 1.00 94.75 72 ASP A N 1
ATOM 572 C CA . ASP A 1 72 ? -28.628 7.674 17.023 1.00 94.75 72 ASP A CA 1
ATOM 573 C C . ASP A 1 72 ? -28.523 9.056 16.370 1.00 94.75 72 ASP A C 1
ATOM 575 O O . ASP A 1 72 ? -27.688 9.886 16.736 1.00 94.75 72 ASP A O 1
ATOM 579 N N . ALA A 1 73 ? -29.390 9.315 15.391 1.00 91.69 73 ALA A N 1
ATOM 580 C CA . ALA A 1 73 ? -29.428 10.584 14.673 1.00 91.69 73 ALA A CA 1
ATOM 581 C C . ALA A 1 73 ? -29.797 11.780 15.570 1.00 91.69 73 ALA A C 1
ATOM 583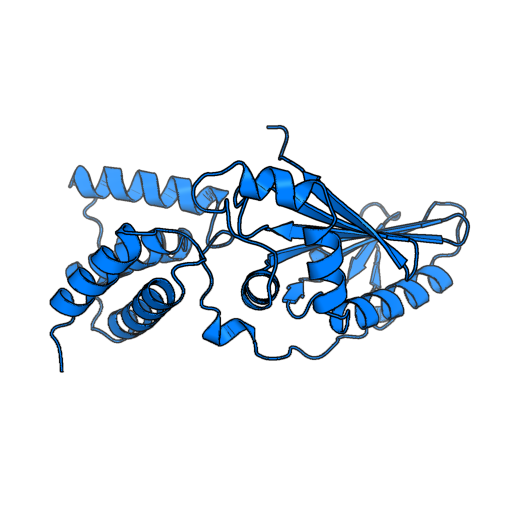 O O . ALA A 1 73 ? -29.592 12.922 15.160 1.00 91.69 73 ALA A O 1
ATOM 584 N N . THR A 1 74 ? -30.329 11.542 16.770 1.00 94.50 74 THR A N 1
ATOM 585 C CA . THR A 1 74 ? -30.691 12.573 17.750 1.00 94.50 74 THR A CA 1
ATOM 586 C C . THR A 1 74 ? -29.606 12.807 18.806 1.00 94.50 74 THR A C 1
ATOM 588 O O . THR A 1 74 ? -29.607 13.859 19.450 1.00 94.50 74 THR A O 1
ATOM 591 N N . ASP A 1 75 ? -28.637 11.894 18.948 1.00 96.81 75 ASP A N 1
ATOM 592 C CA . ASP A 1 75 ? -27.531 12.039 19.894 1.00 96.81 75 ASP A CA 1
ATOM 593 C C . ASP A 1 75 ? -26.363 12.843 19.297 1.00 96.81 75 ASP A C 1
ATOM 595 O O . ASP A 1 75 ? -25.784 12.528 18.254 1.00 96.81 75 ASP A O 1
ATOM 599 N N . ARG A 1 76 ? -25.956 13.900 20.007 1.00 96.25 76 ARG A N 1
ATOM 600 C CA . ARG A 1 76 ? -24.888 14.805 19.554 1.00 96.25 76 ARG A CA 1
ATOM 601 C C . ARG A 1 76 ? -23.514 14.126 19.474 1.00 96.25 76 ARG A C 1
ATOM 603 O O . ARG A 1 76 ? -22.681 14.529 18.651 1.00 96.25 76 ARG A O 1
ATOM 610 N N . LYS A 1 77 ? -23.222 13.150 20.341 1.00 95.88 77 LYS A N 1
ATOM 611 C CA . LYS A 1 77 ? -21.927 12.449 20.328 1.00 95.88 77 LYS A CA 1
ATOM 612 C C . LYS A 1 77 ? -21.850 11.531 19.115 1.00 95.88 77 LYS A C 1
ATOM 614 O O . LYS A 1 77 ? -20.823 11.537 18.436 1.00 95.88 77 LYS A O 1
ATOM 619 N N . ASP A 1 78 ? -22.936 10.834 18.805 1.00 97.38 78 ASP A N 1
ATOM 620 C CA . ASP A 1 78 ? -23.060 9.989 17.620 1.00 97.38 78 ASP A CA 1
ATOM 621 C C . ASP A 1 78 ? -22.929 10.808 16.341 1.00 97.38 78 ASP A C 1
ATOM 623 O O . ASP A 1 78 ? -22.124 10.454 15.481 1.00 97.38 78 ASP A O 1
ATOM 627 N N . GLN A 1 79 ? -23.605 11.958 16.251 1.00 97.12 79 GLN A N 1
ATOM 628 C CA . GLN A 1 79 ? -23.450 12.885 15.124 1.00 97.12 79 GLN A CA 1
ATOM 629 C C . GLN A 1 79 ? -21.991 13.329 14.937 1.00 97.12 79 GLN A C 1
ATOM 631 O O . GLN A 1 79 ? -21.460 13.303 13.826 1.00 97.12 79 GLN A O 1
ATOM 636 N N . THR A 1 80 ? -21.312 13.695 16.030 1.00 96.81 80 THR A N 1
ATOM 637 C CA . THR A 1 80 ? -19.907 14.133 15.992 1.00 96.81 80 THR A CA 1
ATOM 638 C C . THR A 1 80 ? -18.973 13.000 15.561 1.00 96.81 80 THR A C 1
ATOM 640 O O . THR A 1 80 ? -18.045 13.212 14.778 1.00 96.81 80 THR A O 1
ATOM 643 N N . LYS A 1 81 ? -19.201 11.783 16.066 1.00 96.62 81 LYS A N 1
ATOM 644 C CA . LYS A 1 81 ? -18.418 10.599 15.702 1.00 96.62 81 LYS A CA 1
ATOM 645 C C . LYS A 1 81 ? -18.646 10.220 14.238 1.00 96.62 81 LYS A C 1
ATOM 647 O O . LYS A 1 81 ? -17.670 10.008 13.524 1.00 96.62 81 LYS A O 1
ATOM 652 N N . LEU A 1 82 ? -19.899 10.192 13.783 1.00 97.12 82 LEU A N 1
ATOM 653 C CA . LEU A 1 82 ? -20.261 9.946 12.387 1.00 97.12 82 LEU A CA 1
ATOM 654 C C . LEU A 1 82 ? -19.609 10.950 11.444 1.00 97.12 82 LEU A C 1
ATOM 656 O O . LEU A 1 82 ? -19.070 10.542 10.422 1.00 97.12 82 LEU A O 1
ATOM 660 N N . PHE A 1 83 ? -19.617 12.238 11.798 1.00 96.25 83 PHE A N 1
ATOM 661 C CA . PHE A 1 83 ? -18.955 13.273 11.010 1.00 96.25 83 PHE A CA 1
ATOM 662 C C . PHE A 1 83 ? -17.471 12.945 10.795 1.00 96.25 83 PHE A C 1
ATOM 664 O O . PHE A 1 83 ? -17.027 12.851 9.655 1.00 96.25 83 PHE A O 1
ATOM 671 N N . LYS A 1 84 ? -16.725 12.657 11.871 1.00 95.50 84 LYS A N 1
ATOM 672 C CA . LYS A 1 84 ? -15.297 12.296 11.785 1.00 95.50 84 LYS A CA 1
ATOM 673 C C . LYS A 1 84 ? -15.045 10.997 11.019 1.00 95.50 84 LYS A C 1
ATOM 675 O O . LYS A 1 84 ? -14.031 10.875 10.336 1.00 95.50 84 LYS A O 1
ATOM 680 N N . LEU A 1 85 ? -15.917 10.002 11.172 1.00 96.75 85 LEU A N 1
ATOM 681 C CA . LEU A 1 85 ? -15.784 8.730 10.460 1.00 96.75 85 LEU A CA 1
ATOM 682 C C . LEU A 1 85 ? -16.029 8.910 8.960 1.00 96.75 85 LEU A C 1
ATOM 684 O O . LEU A 1 85 ? -15.267 8.372 8.166 1.00 96.75 85 LEU A O 1
ATOM 688 N N . ARG A 1 86 ? -17.043 9.693 8.575 1.00 97.25 86 ARG A N 1
ATOM 689 C CA . ARG A 1 86 ? -17.340 10.012 7.171 1.00 97.25 86 ARG A CA 1
ATOM 690 C C . ARG A 1 86 ? -16.229 10.826 6.524 1.00 97.25 86 ARG A C 1
ATOM 692 O O . ARG A 1 86 ? -15.819 10.485 5.423 1.00 97.25 86 ARG A O 1
ATOM 699 N N . ASP A 1 87 ? -15.722 11.834 7.227 1.00 94.62 87 ASP A N 1
ATOM 700 C CA . ASP A 1 87 ? -14.607 12.663 6.769 1.00 94.62 87 ASP A CA 1
ATOM 701 C C . ASP A 1 87 ? -13.375 11.801 6.446 1.00 94.62 87 ASP A C 1
ATOM 703 O O . ASP A 1 87 ? -12.952 11.720 5.292 1.00 94.62 87 ASP A O 1
ATOM 707 N N . ASN A 1 88 ? -12.903 11.008 7.416 1.00 92.25 88 ASN A N 1
ATOM 708 C CA . ASN A 1 88 ? -11.781 10.091 7.195 1.00 92.25 88 ASN A CA 1
ATOM 709 C C . ASN A 1 88 ? -12.064 9.049 6.099 1.00 92.25 88 ASN A C 1
ATOM 711 O O . ASN A 1 88 ? -11.193 8.778 5.275 1.00 92.25 88 ASN A O 1
ATOM 715 N N . ALA A 1 89 ? -13.261 8.454 6.072 1.00 93.88 89 ALA A N 1
ATOM 716 C CA . ALA A 1 89 ? -13.610 7.433 5.085 1.00 93.88 89 ALA A CA 1
ATOM 717 C C . ALA A 1 89 ? -13.694 7.990 3.654 1.00 93.88 89 ALA A C 1
ATOM 719 O O . ALA A 1 89 ? -13.420 7.245 2.715 1.00 93.88 89 ALA A O 1
ATOM 720 N N . SER A 1 90 ? -14.048 9.268 3.483 1.00 92.00 90 SER A N 1
ATOM 721 C CA . SER A 1 90 ? -14.174 9.903 2.166 1.00 92.00 90 SER A CA 1
ATOM 722 C C . SER A 1 90 ? -12.832 10.028 1.442 1.00 92.00 90 SER A C 1
ATOM 724 O O . SER A 1 90 ? -12.758 9.756 0.246 1.00 92.00 90 SER A O 1
ATOM 726 N N . TYR A 1 91 ? -11.772 10.364 2.180 1.00 79.69 91 TYR A N 1
ATOM 727 C CA . TYR A 1 91 ? -10.435 10.570 1.630 1.00 79.69 91 TYR A CA 1
ATOM 728 C C . TYR A 1 91 ? -9.549 9.325 1.770 1.00 79.69 91 TYR A C 1
ATOM 730 O O . TYR A 1 91 ? -9.032 8.795 0.787 1.00 79.69 91 TYR A O 1
ATOM 738 N N . LYS A 1 92 ? -9.408 8.809 2.996 1.00 81.81 92 LYS A N 1
ATOM 739 C CA . LYS A 1 92 ? -8.431 7.758 3.324 1.00 81.81 92 LYS A CA 1
ATOM 740 C C . LYS A 1 92 ? -8.937 6.348 3.036 1.00 81.81 92 LYS A C 1
ATOM 742 O O . LYS A 1 92 ? -8.136 5.455 2.772 1.00 81.81 92 LYS A O 1
ATOM 747 N N . GLN A 1 93 ? -10.254 6.136 3.093 1.00 88.19 93 GLN A N 1
ATOM 748 C CA . GLN A 1 93 ? -10.867 4.802 3.063 1.00 88.19 93 GLN A CA 1
ATOM 749 C C . GLN A 1 93 ? -10.151 3.846 4.046 1.00 88.19 93 GLN A C 1
ATOM 751 O O . GLN A 1 93 ? -9.977 4.193 5.209 1.00 88.19 93 GLN A O 1
ATOM 756 N N . ASP A 1 94 ? -9.724 2.669 3.591 1.00 89.38 94 ASP A N 1
ATOM 757 C CA . ASP A 1 94 ? -8.910 1.718 4.362 1.00 89.38 94 ASP A CA 1
ATOM 758 C C . ASP A 1 94 ? -7.452 1.659 3.842 1.00 89.38 94 ASP A C 1
ATOM 760 O O . ASP A 1 94 ? -6.737 0.709 4.154 1.00 89.38 94 ASP A O 1
ATOM 764 N N . LYS A 1 95 ? -7.015 2.644 3.034 1.00 77.06 95 LYS A N 1
ATOM 765 C CA . LYS A 1 95 ? -5.709 2.640 2.342 1.00 77.06 95 LYS A CA 1
ATOM 766 C C . LYS A 1 95 ? -4.552 2.615 3.347 1.00 77.06 95 LYS A C 1
ATOM 768 O O . LYS A 1 95 ? -3.834 1.634 3.463 1.00 77.06 95 LYS A O 1
ATOM 773 N N . PHE A 1 96 ? -4.475 3.625 4.207 1.00 78.62 96 PHE A N 1
ATOM 774 C CA . PHE A 1 96 ? -3.365 3.820 5.154 1.00 78.62 96 PHE A CA 1
ATOM 775 C C . PHE A 1 96 ? -3.468 2.981 6.438 1.00 78.62 96 PHE A C 1
ATOM 777 O O . PHE A 1 96 ? -2.980 3.376 7.498 1.00 78.62 96 PHE A O 1
ATOM 784 N N . ALA A 1 97 ? -4.163 1.844 6.388 1.00 88.81 97 ALA A N 1
ATOM 785 C CA . ALA A 1 97 ? -4.318 0.997 7.557 1.00 88.81 97 ALA A CA 1
ATOM 786 C C . ALA A 1 97 ? -2.989 0.344 7.957 1.00 88.81 97 ALA A C 1
ATOM 788 O O . ALA A 1 97 ? -2.264 -0.168 7.101 1.00 88.81 97 ALA A O 1
ATOM 789 N N . LEU A 1 98 ? -2.723 0.293 9.265 1.00 90.56 98 LEU A N 1
ATOM 790 C CA . LEU A 1 98 ? -1.616 -0.471 9.834 1.00 90.56 98 LEU A CA 1
ATOM 791 C C . LEU A 1 98 ? -1.783 -1.949 9.496 1.00 90.56 98 LEU A C 1
ATOM 793 O O . LEU A 1 98 ? -2.889 -2.498 9.531 1.00 90.56 98 LEU A O 1
ATOM 797 N N . LYS A 1 99 ? -0.677 -2.608 9.181 1.00 89.44 99 LYS A N 1
ATOM 798 C CA . LYS A 1 99 ? -0.669 -3.942 8.596 1.00 89.44 99 LYS A CA 1
ATOM 799 C C . LYS A 1 99 ? -0.443 -5.030 9.642 1.00 89.44 99 LYS A C 1
ATOM 801 O O . LYS A 1 99 ? 0.455 -4.932 10.476 1.00 89.44 99 LYS A O 1
ATOM 806 N N . ASP A 1 100 ? -1.208 -6.115 9.553 1.00 91.44 100 ASP A N 1
ATOM 807 C CA . ASP A 1 100 ? -0.892 -7.355 10.266 1.00 91.44 100 ASP A CA 1
ATOM 808 C C . ASP A 1 100 ? 0.171 -8.143 9.489 1.00 91.44 100 ASP A C 1
ATOM 810 O O . ASP A 1 100 ? -0.153 -8.923 8.586 1.00 91.44 100 ASP A O 1
ATOM 814 N N . ILE A 1 101 ? 1.442 -7.949 9.850 1.00 88.19 101 ILE A N 1
ATOM 815 C CA . ILE A 1 101 ? 2.598 -8.562 9.173 1.00 88.19 101 ILE A CA 1
ATOM 816 C C . ILE A 1 101 ? 2.511 -10.095 9.086 1.00 88.19 101 ILE A C 1
ATOM 818 O O . ILE A 1 101 ? 3.010 -10.695 8.134 1.00 88.19 101 ILE A O 1
ATOM 822 N N . ARG A 1 102 ? 1.785 -10.748 10.011 1.00 87.50 102 ARG A N 1
ATOM 823 C CA . ARG A 1 102 ? 1.581 -12.210 10.015 1.00 87.50 102 ARG A CA 1
ATOM 824 C C . ARG A 1 102 ? 0.885 -12.694 8.741 1.00 87.50 102 ARG A C 1
ATOM 826 O O . ARG A 1 102 ? 1.023 -13.856 8.365 1.00 87.50 102 ARG A O 1
ATOM 833 N N . THR A 1 103 ? 0.124 -11.813 8.093 1.00 84.94 103 THR A N 1
ATOM 834 C CA . THR A 1 103 ? -0.657 -12.118 6.888 1.00 84.94 103 THR A CA 1
ATOM 835 C C . THR A 1 103 ? 0.049 -11.737 5.586 1.00 84.94 103 THR A C 1
ATOM 837 O O . THR A 1 103 ? -0.339 -12.236 4.530 1.00 84.94 103 THR A O 1
ATOM 840 N N . LEU A 1 104 ? 1.097 -10.905 5.647 1.00 85.19 104 LEU A N 1
ATOM 841 C CA . LEU A 1 104 ? 1.730 -10.296 4.468 1.00 85.19 104 LEU A CA 1
ATOM 842 C C . LEU A 1 104 ? 2.929 -11.077 3.921 1.00 85.19 104 LEU A C 1
ATOM 844 O O . LEU A 1 104 ? 3.239 -10.979 2.737 1.00 85.19 104 LEU A O 1
ATOM 848 N N . ARG A 1 105 ? 3.519 -11.953 4.737 1.00 83.44 105 ARG A N 1
ATOM 849 C CA . ARG A 1 105 ? 4.646 -12.822 4.347 1.00 83.44 105 ARG A CA 1
ATOM 850 C C . ARG A 1 105 ? 4.299 -13.906 3.333 1.00 83.44 105 ARG A C 1
ATOM 852 O O . ARG A 1 105 ? 5.173 -14.617 2.835 1.00 83.44 105 ARG A O 1
ATOM 859 N N . ARG A 1 106 ? 3.013 -14.107 3.041 1.00 86.19 106 ARG A N 1
ATOM 860 C CA . ARG A 1 106 ? 2.599 -15.105 2.057 1.00 86.19 106 ARG A CA 1
ATOM 861 C C . ARG A 1 106 ? 3.049 -14.651 0.670 1.00 86.19 106 ARG A C 1
ATOM 863 O O . ARG A 1 106 ? 2.636 -13.597 0.198 1.00 86.19 106 ARG A O 1
ATOM 870 N N . ARG A 1 107 ? 3.835 -15.488 -0.011 1.00 87.81 107 ARG A N 1
ATOM 871 C CA . ARG A 1 107 ? 4.256 -15.218 -1.388 1.00 87.81 107 ARG A CA 1
ATOM 872 C C . ARG A 1 107 ? 3.054 -15.194 -2.337 1.00 87.81 107 ARG A C 1
ATOM 874 O O . ARG A 1 107 ? 2.285 -16.158 -2.400 1.00 87.81 107 ARG A O 1
ATOM 881 N N . ILE A 1 108 ? 2.932 -14.110 -3.089 1.00 90.06 108 ILE A N 1
ATOM 882 C CA . ILE A 1 108 ? 1.985 -13.920 -4.180 1.00 90.06 108 ILE A CA 1
ATOM 883 C C . ILE A 1 108 ? 2.696 -14.330 -5.478 1.00 90.06 108 ILE A C 1
ATOM 885 O O . ILE A 1 108 ? 3.804 -13.863 -5.740 1.00 90.06 108 ILE A O 1
ATOM 889 N N . PRO A 1 109 ? 2.114 -15.227 -6.293 1.00 89.38 109 PRO A N 1
ATOM 890 C CA . PRO A 1 109 ? 2.723 -15.625 -7.556 1.00 89.38 109 PRO A CA 1
ATOM 891 C C . PRO A 1 109 ? 2.941 -14.436 -8.496 1.00 89.38 109 PRO A C 1
ATOM 893 O O . PRO A 1 109 ? 2.093 -13.547 -8.599 1.00 89.38 109 PRO A O 1
ATOM 896 N N . ALA A 1 110 ? 4.058 -14.448 -9.223 1.00 91.38 110 ALA A N 1
ATOM 897 C CA . ALA A 1 110 ? 4.301 -13.495 -10.295 1.00 91.38 110 ALA A CA 1
ATOM 898 C C . ALA A 1 110 ? 3.252 -13.666 -11.402 1.00 91.38 110 ALA A C 1
ATOM 900 O O . ALA A 1 110 ? 3.005 -14.776 -11.882 1.00 91.38 110 ALA A O 1
ATOM 901 N N . VAL A 1 111 ? 2.661 -12.554 -11.832 1.00 90.69 111 VAL A N 1
ATOM 902 C CA . VAL A 1 111 ? 1.802 -12.511 -13.016 1.00 90.69 111 VAL A CA 1
ATOM 903 C C . VAL A 1 111 ? 2.642 -12.004 -14.174 1.00 90.69 111 VAL A C 1
ATOM 905 O O . VAL A 1 111 ? 3.305 -10.977 -14.061 1.00 90.69 111 VAL A O 1
ATOM 908 N N . ARG A 1 112 ? 2.607 -12.722 -15.296 1.00 90.81 112 ARG A N 1
ATOM 909 C CA . ARG A 1 112 ? 3.170 -12.247 -16.558 1.00 90.81 112 ARG A CA 1
ATOM 910 C C . ARG A 1 112 ? 2.020 -11.803 -17.462 1.00 90.81 112 ARG A C 1
ATOM 912 O O . ARG A 1 112 ? 1.311 -12.684 -17.959 1.00 90.81 112 ARG A O 1
ATOM 919 N N . PRO A 1 113 ? 1.830 -10.490 -17.677 1.00 94.31 113 PRO A N 1
ATOM 920 C CA . PRO A 1 113 ? 0.835 -10.001 -18.617 1.00 94.31 113 PRO A CA 1
ATOM 921 C C . PRO A 1 113 ? 1.084 -10.569 -20.014 1.00 94.31 113 PRO A C 1
ATOM 923 O O . PRO A 1 113 ? 2.225 -10.683 -20.472 1.00 94.31 113 PRO A O 1
ATOM 926 N N . ARG A 1 114 ? 0.007 -10.953 -20.685 1.00 95.00 114 ARG A N 1
ATOM 927 C CA . ARG A 1 114 ? -0.006 -11.317 -22.101 1.00 95.00 114 ARG A CA 1
ATOM 928 C C . ARG A 1 114 ? -0.299 -10.073 -22.935 1.00 95.00 114 ARG A C 1
ATOM 930 O O . ARG A 1 114 ? -0.765 -9.067 -22.416 1.00 95.00 114 ARG A O 1
ATOM 937 N N . MET A 1 115 ? -0.045 -10.143 -24.240 1.00 94.44 115 MET A N 1
ATOM 938 C CA . MET A 1 115 ? -0.256 -8.998 -25.136 1.00 94.44 115 MET A CA 1
ATOM 939 C C . MET A 1 115 ? -1.710 -8.498 -25.159 1.00 94.44 115 MET A C 1
ATOM 941 O O . MET A 1 115 ? -1.931 -7.302 -25.280 1.00 94.44 115 MET A O 1
ATOM 945 N N . ASP A 1 116 ? -2.687 -9.390 -24.991 1.00 95.31 116 ASP A N 1
ATOM 946 C CA . ASP A 1 116 ? -4.117 -9.066 -24.882 1.00 95.31 116 ASP A CA 1
ATOM 947 C C . ASP A 1 116 ? -4.507 -8.437 -23.532 1.00 95.31 116 ASP A C 1
ATOM 949 O O . ASP A 1 116 ? -5.631 -7.955 -23.375 1.00 95.31 116 ASP A O 1
ATOM 953 N N . ASN A 1 117 ? -3.595 -8.417 -22.554 1.00 96.81 117 ASN A N 1
ATOM 954 C CA . ASN A 1 117 ? -3.805 -7.694 -21.305 1.00 96.81 117 ASN A CA 1
ATOM 955 C C . ASN A 1 117 ? -3.508 -6.197 -21.418 1.00 96.81 117 ASN A C 1
ATOM 957 O O . ASN A 1 117 ? -3.975 -5.446 -20.564 1.00 96.81 117 ASN A O 1
ATOM 961 N N . PHE A 1 118 ? -2.764 -5.768 -22.440 1.00 96.25 118 PHE A N 1
ATOM 962 C CA . PHE A 1 118 ? -2.454 -4.361 -22.674 1.00 96.25 118 PHE A CA 1
ATOM 963 C C . PHE A 1 118 ? -3.595 -3.704 -23.443 1.00 96.25 118 PHE A C 1
ATOM 965 O O . PHE A 1 118 ? -3.872 -4.056 -24.590 1.00 96.25 118 PHE A O 1
ATOM 972 N N . ILE A 1 119 ? -4.252 -2.744 -22.803 1.00 94.81 119 ILE A N 1
ATOM 973 C CA . ILE A 1 119 ? -5.377 -2.005 -23.366 1.00 94.81 119 ILE A CA 1
ATOM 974 C C . ILE A 1 119 ? -4.946 -0.560 -23.558 1.00 94.81 119 ILE A C 1
ATOM 976 O O . ILE A 1 119 ? -4.425 0.056 -22.632 1.00 94.81 119 ILE A O 1
ATOM 980 N N . THR A 1 120 ? -5.154 -0.024 -24.756 1.00 91.94 120 THR A N 1
ATOM 981 C CA . THR A 1 120 ? -4.913 1.392 -25.042 1.00 91.94 120 THR A CA 1
ATOM 982 C C . THR A 1 120 ? -5.849 2.254 -24.197 1.00 91.94 120 THR A C 1
ATOM 984 O O . THR A 1 120 ? -7.046 1.979 -24.124 1.00 91.94 120 THR A O 1
ATOM 987 N N . ALA A 1 121 ? -5.303 3.281 -23.557 1.00 84.69 121 ALA A N 1
ATOM 988 C CA . ALA A 1 121 ? -6.071 4.275 -22.828 1.00 84.69 121 ALA A CA 1
ATOM 989 C C . ALA A 1 121 ? -6.889 5.154 -23.789 1.00 84.69 121 ALA A C 1
ATOM 991 O O . ALA A 1 121 ? -6.589 5.255 -24.981 1.00 84.69 121 ALA A O 1
ATOM 992 N N . ASP A 1 122 ? -7.896 5.849 -23.260 1.00 79.06 122 ASP A N 1
ATOM 993 C CA . ASP A 1 122 ? -8.807 6.690 -24.053 1.00 79.06 122 ASP A CA 1
ATOM 994 C C . ASP A 1 122 ? -8.086 7.819 -24.814 1.00 79.06 122 ASP A C 1
ATOM 996 O O . ASP A 1 122 ? -8.576 8.304 -25.834 1.00 79.06 122 ASP A O 1
ATOM 1000 N N . ASN A 1 123 ? -6.901 8.223 -24.346 1.00 74.88 123 ASN A N 1
ATOM 1001 C CA . ASN A 1 123 ? -6.056 9.229 -24.993 1.00 74.88 123 ASN A CA 1
ATOM 1002 C C . ASN A 1 123 ? -5.321 8.710 -26.250 1.00 74.88 123 ASN A C 1
ATOM 1004 O O . ASN A 1 123 ? -4.706 9.505 -26.959 1.00 74.88 123 ASN A O 1
ATOM 1008 N N . GLY A 1 124 ? -5.353 7.399 -26.523 1.00 70.88 124 GLY A N 1
ATOM 1009 C CA . GLY A 1 124 ? -4.682 6.760 -27.659 1.00 70.88 124 GLY A CA 1
ATOM 1010 C C . GLY A 1 124 ? -3.149 6.703 -27.581 1.00 70.88 124 GLY A C 1
ATOM 1011 O O . GLY A 1 124 ? -2.526 6.201 -28.514 1.00 70.88 124 GLY A O 1
ATOM 1012 N N . ALA A 1 125 ? -2.544 7.210 -26.503 1.00 75.50 125 ALA A N 1
ATOM 1013 C CA . ALA A 1 125 ? -1.101 7.417 -26.356 1.00 75.50 125 ALA A CA 1
ATOM 1014 C C . ALA A 1 125 ? -0.479 6.652 -25.173 1.00 75.50 125 ALA A C 1
ATOM 1016 O O . ALA A 1 125 ? 0.739 6.479 -25.132 1.00 75.50 125 ALA A O 1
ATOM 1017 N N . SER A 1 126 ? -1.292 6.167 -24.230 1.00 90.62 126 SER A N 1
ATOM 1018 C CA . SER A 1 126 ? -0.850 5.296 -23.137 1.00 90.62 126 SER A CA 1
ATOM 1019 C C . SER A 1 126 ? -1.577 3.951 -23.141 1.00 90.62 126 SER A C 1
ATOM 1021 O O . SER A 1 126 ? -2.551 3.738 -23.868 1.00 90.62 126 SER A O 1
ATOM 1023 N N . TYR A 1 127 ? -1.064 3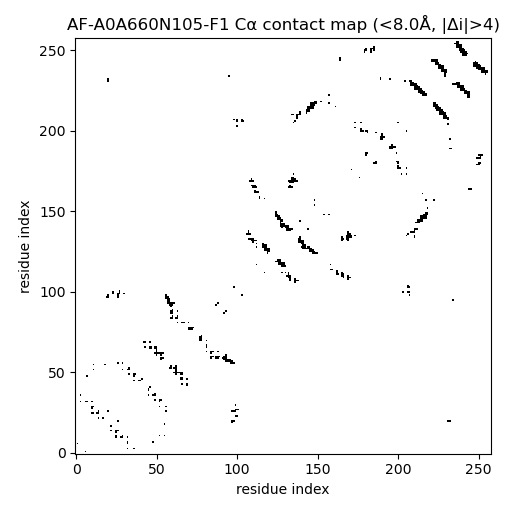.008 -22.357 1.00 94.75 127 TYR A N 1
ATOM 1024 C CA . TYR A 1 127 ? -1.654 1.692 -22.148 1.00 94.75 127 TYR A CA 1
ATOM 1025 C C . TYR A 1 127 ? -1.819 1.421 -20.655 1.00 94.75 127 TYR A C 1
ATOM 1027 O O . TYR A 1 127 ? -1.002 1.848 -19.841 1.00 94.75 127 TYR A O 1
ATOM 1035 N N . HIS A 1 128 ? -2.835 0.633 -20.325 1.00 95.19 128 HIS A N 1
ATOM 1036 C CA . HIS A 1 128 ? -3.040 0.052 -19.003 1.00 95.19 128 HIS A CA 1
ATOM 1037 C C . HIS A 1 128 ? -3.136 -1.467 -19.093 1.00 95.19 128 HIS A C 1
ATOM 1039 O O . HIS A 1 128 ? -3.229 -2.047 -20.181 1.00 95.19 128 HIS A O 1
ATOM 1045 N N . LEU A 1 129 ? -3.154 -2.126 -17.935 1.00 96.06 129 LEU A N 1
ATOM 1046 C CA . LEU A 1 129 ? -3.404 -3.558 -17.849 1.00 96.06 129 LEU A CA 1
ATOM 1047 C C . LEU A 1 129 ? -4.854 -3.837 -17.443 1.00 96.06 129 LEU A C 1
ATOM 1049 O O . LEU A 1 129 ? -5.380 -3.265 -16.492 1.00 96.06 129 LEU A O 1
ATOM 1053 N N . ASN A 1 130 ? -5.502 -4.792 -18.106 1.00 95.31 130 ASN A N 1
ATOM 1054 C CA . ASN A 1 130 ? -6.815 -5.298 -17.676 1.00 95.31 130 ASN A CA 1
ATOM 1055 C C . ASN A 1 130 ? -6.726 -6.432 -16.634 1.00 95.31 130 ASN A C 1
ATOM 1057 O O . ASN A 1 130 ? -7.740 -7.022 -16.261 1.00 95.31 130 ASN A O 1
ATOM 1061 N N . CYS A 1 131 ? -5.520 -6.748 -16.161 1.00 95.75 131 CYS A N 1
ATOM 1062 C CA . CYS A 1 131 ? -5.257 -7.760 -15.146 1.00 95.75 131 CYS A CA 1
ATOM 1063 C C . CYS A 1 131 ? -4.445 -7.170 -13.990 1.00 95.75 131 CYS A C 1
ATOM 1065 O O . CYS A 1 131 ? -3.625 -6.277 -14.187 1.00 95.75 131 CYS A O 1
ATOM 1067 N N . ALA A 1 132 ? -4.634 -7.701 -12.782 1.00 96.38 132 ALA A N 1
ATOM 1068 C CA . ALA A 1 132 ? -3.760 -7.377 -11.661 1.00 96.38 132 ALA A CA 1
ATOM 1069 C C . ALA A 1 132 ? -2.358 -7.975 -11.860 1.00 96.38 132 ALA A C 1
ATOM 1071 O O . ALA A 1 132 ? -2.204 -9.021 -12.496 1.00 96.38 132 ALA A O 1
ATOM 1072 N N . VAL A 1 133 ? -1.354 -7.326 -11.281 1.00 97.00 133 VAL A N 1
ATOM 1073 C CA . VAL A 1 133 ? 0.046 -7.757 -11.309 1.00 97.00 133 VAL A CA 1
ATOM 1074 C C . VAL A 1 133 ? 0.620 -7.847 -9.901 1.00 97.00 133 VAL A C 1
ATOM 1076 O O . VAL A 1 133 ? 0.024 -7.355 -8.944 1.00 97.00 133 VAL A O 1
ATOM 1079 N N . THR A 1 134 ? 1.780 -8.487 -9.776 1.00 96.88 134 THR A N 1
ATOM 1080 C CA . THR A 1 134 ? 2.493 -8.622 -8.503 1.00 96.88 134 THR A CA 1
ATOM 1081 C C . THR A 1 134 ? 3.770 -7.793 -8.552 1.00 96.88 134 THR A C 1
ATOM 1083 O O . THR A 1 134 ? 4.550 -7.946 -9.485 1.00 96.88 134 THR A O 1
ATOM 1086 N N . VAL A 1 135 ? 3.994 -6.936 -7.557 1.00 96.62 135 VAL A N 1
ATOM 1087 C CA . VAL A 1 135 ? 5.166 -6.050 -7.445 1.00 96.62 135 VAL A CA 1
ATOM 1088 C C . VAL A 1 135 ? 5.602 -6.033 -5.988 1.00 96.62 135 VAL A C 1
ATOM 1090 O O . VAL A 1 135 ? 4.775 -5.781 -5.120 1.00 96.62 135 VAL A O 1
ATOM 1093 N N . PHE A 1 136 ? 6.863 -6.370 -5.696 1.00 95.69 136 PHE A N 1
ATOM 1094 C CA . PHE A 1 136 ? 7.386 -6.455 -4.319 1.00 95.69 136 PHE A CA 1
ATOM 1095 C C . PHE A 1 136 ? 6.510 -7.307 -3.381 1.00 95.69 136 PHE A C 1
ATOM 1097 O O . PHE A 1 136 ? 6.231 -6.958 -2.230 1.00 95.69 136 PHE A O 1
ATOM 1104 N N . ASN A 1 137 ? 6.033 -8.441 -3.905 1.00 93.50 137 ASN A N 1
ATOM 1105 C CA . ASN A 1 137 ? 5.085 -9.333 -3.236 1.00 93.50 137 ASN A CA 1
ATOM 1106 C C . ASN A 1 137 ? 3.723 -8.687 -2.873 1.00 93.50 137 ASN A C 1
ATOM 1108 O O . ASN A 1 137 ? 3.009 -9.195 -2.012 1.00 93.50 137 ASN A O 1
ATOM 1112 N N . LYS A 1 138 ? 3.340 -7.578 -3.517 1.00 93.44 138 LYS A N 1
ATOM 1113 C CA . LYS A 1 138 ? 2.047 -6.894 -3.353 1.00 93.44 138 LYS A CA 1
ATOM 1114 C C . LYS A 1 138 ? 1.224 -7.005 -4.633 1.00 93.44 138 LYS A C 1
ATOM 1116 O O . LYS A 1 138 ? 1.774 -7.023 -5.729 1.00 93.44 138 LYS A O 1
ATOM 1121 N N . THR A 1 139 ? -0.098 -7.107 -4.499 1.00 93.94 139 THR A N 1
ATOM 1122 C CA . THR A 1 139 ? -1.007 -7.100 -5.656 1.00 93.94 139 THR A CA 1
ATOM 1123 C C . THR A 1 139 ? -1.323 -5.666 -6.052 1.00 93.94 139 THR A C 1
ATOM 1125 O O . THR A 1 139 ? -1.860 -4.921 -5.239 1.00 93.94 139 THR A O 1
ATOM 1128 N N . VAL A 1 140 ? -1.067 -5.320 -7.308 1.00 95.56 140 VAL A N 1
ATOM 1129 C CA . VAL A 1 140 ? -1.397 -4.020 -7.897 1.00 95.56 140 VAL A CA 1
ATOM 1130 C C . VAL A 1 140 ? -2.481 -4.218 -8.947 1.00 95.56 140 VAL A C 1
ATOM 1132 O O . VAL A 1 140 ? -2.433 -5.163 -9.738 1.00 95.56 140 VAL A O 1
ATOM 1135 N N . ARG A 1 141 ? -3.500 -3.358 -8.947 1.00 95.31 141 ARG A N 1
ATOM 1136 C CA . ARG A 1 141 ? -4.564 -3.418 -9.957 1.00 95.31 141 ARG A CA 1
ATOM 1137 C C . ARG A 1 141 ? -4.006 -2.950 -11.296 1.00 95.31 141 ARG A C 1
ATOM 1139 O O . ARG A 1 141 ? -3.254 -1.989 -11.342 1.00 95.31 141 ARG A O 1
ATOM 1146 N N . GLY A 1 142 ? -4.421 -3.584 -12.388 1.00 94.56 142 GLY A N 1
ATOM 1147 C CA . GLY A 1 142 ? -3.921 -3.222 -13.715 1.00 94.56 142 GLY A CA 1
ATOM 1148 C C . GLY A 1 142 ? -4.265 -1.795 -14.160 1.00 94.56 142 GLY A C 1
ATOM 1149 O O . GLY A 1 142 ? -3.526 -1.218 -14.949 1.00 94.56 142 GLY A O 1
ATOM 1150 N N . SER A 1 143 ? -5.331 -1.207 -13.603 1.00 93.19 143 SER A N 1
ATOM 1151 C CA . SER A 1 143 ? -5.689 0.203 -13.801 1.00 93.19 143 SER A CA 1
ATOM 1152 C C . SER A 1 143 ? -4.697 1.184 -13.173 1.00 93.19 143 SER A C 1
ATOM 1154 O O . SER A 1 143 ? -4.656 2.330 -13.590 1.00 93.19 143 SER A O 1
ATOM 1156 N N . GLU A 1 144 ? -3.911 0.744 -12.187 1.00 95.62 144 GLU A N 1
ATOM 1157 C CA . GLU A 1 144 ? -2.857 1.541 -11.540 1.00 95.62 144 GLU A CA 1
ATOM 1158 C C . GLU A 1 144 ? -1.491 1.320 -12.210 1.00 95.62 144 GLU A C 1
ATOM 1160 O O . GLU A 1 144 ? -0.460 1.747 -11.697 1.00 95.62 144 GLU A O 1
ATOM 1165 N N . VAL A 1 145 ? -1.466 0.586 -13.327 1.00 96.75 145 VAL A N 1
ATOM 1166 C CA . VAL A 1 145 ? -0.280 0.401 -14.160 1.00 96.75 145 VAL A CA 1
ATOM 1167 C C . VAL A 1 145 ? -0.471 1.230 -15.416 1.00 96.75 145 VAL A C 1
ATOM 1169 O O . VAL A 1 145 ? -1.373 0.957 -16.208 1.00 96.75 145 VAL A O 1
ATOM 1172 N N . GLU A 1 146 ? 0.377 2.230 -15.601 1.00 96.81 146 GLU A N 1
ATOM 1173 C CA . GLU A 1 146 ? 0.362 3.108 -16.761 1.00 96.81 146 GLU A CA 1
ATOM 1174 C C . GLU A 1 146 ? 1.644 2.948 -17.573 1.00 96.81 146 GLU A C 1
ATOM 1176 O O . GLU A 1 146 ? 2.742 2.817 -17.034 1.00 96.81 146 GLU A O 1
ATOM 1181 N N . ILE A 1 147 ? 1.497 2.895 -18.893 1.00 97.19 147 ILE A N 1
ATOM 1182 C CA . ILE A 1 147 ? 2.595 2.666 -19.826 1.00 97.19 147 ILE A CA 1
ATOM 1183 C C . ILE A 1 147 ? 2.521 3.737 -20.904 1.00 97.19 147 ILE A C 1
ATOM 1185 O O . ILE A 1 147 ? 1.603 3.739 -21.727 1.00 97.19 147 ILE A O 1
ATOM 1189 N N . PHE A 1 148 ? 3.504 4.625 -20.916 1.00 95.56 148 PHE A N 1
ATOM 1190 C CA . PHE A 1 148 ? 3.677 5.659 -21.922 1.00 95.56 148 PHE A CA 1
ATOM 1191 C C . PHE A 1 148 ? 4.690 5.191 -22.955 1.00 95.56 148 PHE A C 1
ATOM 1193 O O . PHE A 1 148 ? 5.785 4.762 -22.606 1.00 95.56 148 PHE A O 1
ATOM 1200 N N . ILE A 1 149 ? 4.320 5.259 -24.231 1.00 93.56 149 ILE A N 1
ATOM 1201 C CA . ILE A 1 149 ? 5.221 4.965 -25.346 1.00 93.56 149 ILE A CA 1
ATOM 1202 C C . ILE A 1 149 ? 5.309 6.231 -26.187 1.00 93.56 149 ILE A C 1
ATOM 1204 O O . ILE A 1 149 ? 4.285 6.739 -26.645 1.00 93.56 149 ILE A O 1
ATOM 1208 N N . HIS A 1 150 ? 6.518 6.755 -26.379 1.00 91.06 150 HIS A N 1
ATOM 1209 C CA . HIS A 1 150 ? 6.714 7.972 -27.166 1.00 91.06 150 HIS A CA 1
ATOM 1210 C C . HIS A 1 150 ? 6.203 7.793 -28.610 1.00 91.06 150 HIS A C 1
ATOM 1212 O O . HIS A 1 150 ? 6.351 6.728 -29.202 1.00 91.06 150 HIS A O 1
ATOM 1218 N N . ALA A 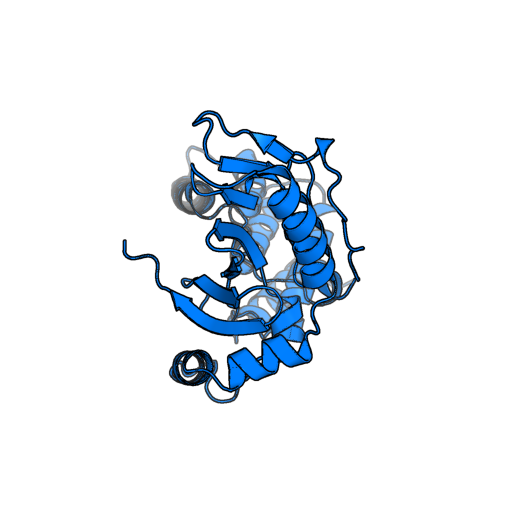1 151 ? 5.599 8.839 -29.189 1.00 81.62 151 ALA A N 1
ATOM 1219 C CA . ALA A 1 151 ? 4.781 8.750 -30.410 1.00 81.62 151 ALA A CA 1
ATOM 1220 C C . ALA A 1 151 ? 5.478 8.141 -31.648 1.00 81.62 151 ALA A C 1
ATOM 1222 O O . ALA A 1 151 ? 4.804 7.572 -32.505 1.00 81.62 151 ALA A O 1
ATOM 1223 N N . ASP A 1 152 ? 6.806 8.233 -31.731 1.00 83.69 152 ASP A N 1
ATOM 1224 C CA . ASP A 1 152 ? 7.598 7.732 -32.863 1.00 83.69 152 ASP A CA 1
ATOM 1225 C C . ASP A 1 152 ? 8.118 6.293 -32.660 1.00 83.69 152 ASP A C 1
ATOM 1227 O O . ASP A 1 152 ? 8.843 5.754 -33.499 1.00 83.69 152 ASP A O 1
ATOM 1231 N N . GLU A 1 153 ? 7.757 5.651 -31.548 1.00 86.75 153 GLU A N 1
ATOM 1232 C CA . GLU A 1 153 ? 8.267 4.345 -31.143 1.00 86.75 153 GLU A CA 1
ATOM 1233 C C . GLU A 1 153 ? 7.251 3.216 -31.425 1.00 86.75 153 GLU A C 1
ATOM 1235 O O . GLU A 1 153 ? 6.055 3.346 -31.148 1.00 86.75 153 GLU A O 1
ATOM 1240 N N . PRO A 1 154 ? 7.687 2.050 -31.940 1.00 89.69 154 PRO A N 1
ATOM 1241 C CA . PRO A 1 154 ? 6.793 0.914 -32.133 1.00 89.69 154 PRO A CA 1
ATOM 1242 C C . PRO A 1 154 ? 6.372 0.317 -30.782 1.00 89.69 154 PRO A C 1
ATOM 1244 O O . PRO A 1 154 ? 7.211 -0.142 -30.011 1.00 89.69 154 PRO A O 1
ATOM 1247 N N . ALA A 1 155 ? 5.066 0.231 -30.516 1.00 90.38 155 ALA A N 1
ATOM 1248 C CA . ALA A 1 155 ? 4.559 -0.201 -29.209 1.00 90.38 155 ALA A CA 1
ATOM 1249 C C . ALA A 1 155 ? 4.911 -1.655 -28.836 1.00 90.38 155 ALA A C 1
ATOM 1251 O O . ALA A 1 155 ? 5.351 -1.936 -27.723 1.00 90.38 155 ALA A O 1
ATOM 1252 N N . THR A 1 156 ? 4.738 -2.600 -29.767 1.00 92.06 156 THR A N 1
ATOM 1253 C CA . THR A 1 156 ? 4.884 -4.045 -29.514 1.00 92.06 156 THR A CA 1
ATOM 1254 C C . THR A 1 156 ? 6.182 -4.456 -28.795 1.00 92.06 156 THR A C 1
ATOM 1256 O O . THR A 1 156 ? 6.080 -5.196 -27.813 1.00 92.06 156 THR A O 1
ATOM 1259 N N . PRO A 1 157 ? 7.392 -4.023 -29.212 1.00 93.25 157 PRO A N 1
ATOM 1260 C CA . PRO A 1 157 ? 8.622 -4.379 -28.503 1.00 93.25 157 PRO A CA 1
ATOM 1261 C C . PRO A 1 157 ? 8.678 -3.838 -27.068 1.00 93.25 157 PRO A C 1
ATOM 1263 O O . PRO A 1 157 ? 9.158 -4.551 -26.186 1.00 93.25 157 PRO A O 1
ATOM 1266 N N . TYR A 1 158 ? 8.162 -2.634 -26.800 1.00 95.19 158 TYR A N 1
ATOM 1267 C CA . TYR A 1 158 ? 8.119 -2.094 -25.437 1.00 95.19 158 TYR A CA 1
ATOM 1268 C C . TYR A 1 158 ? 7.122 -2.847 -24.564 1.00 95.19 158 TYR A C 1
ATOM 1270 O O . TYR A 1 158 ? 7.490 -3.268 -23.474 1.00 95.19 158 TYR A O 1
ATOM 1278 N N . LEU A 1 159 ? 5.914 -3.130 -25.056 1.00 95.31 159 LEU A N 1
ATOM 1279 C CA . LEU A 1 159 ? 4.915 -3.900 -24.302 1.00 95.31 159 LEU A CA 1
ATOM 1280 C C . LEU A 1 159 ? 5.437 -5.297 -23.909 1.00 95.31 159 LEU A C 1
ATOM 1282 O O . LEU A 1 159 ? 5.249 -5.746 -22.777 1.00 95.31 159 LEU A O 1
ATOM 1286 N N . ALA A 1 160 ? 6.172 -5.965 -24.805 1.00 94.75 160 ALA A N 1
ATOM 1287 C CA . ALA A 1 160 ? 6.807 -7.248 -24.503 1.00 94.75 160 ALA A CA 1
ATOM 1288 C C . ALA A 1 160 ? 7.878 -7.139 -23.399 1.00 94.75 160 ALA A C 1
ATOM 1290 O O . ALA A 1 160 ? 7.990 -8.032 -22.554 1.00 94.75 160 ALA A O 1
ATOM 1291 N N . ARG A 1 161 ? 8.651 -6.046 -23.388 1.00 95.75 161 ARG A N 1
ATOM 1292 C CA . ARG A 1 161 ? 9.645 -5.760 -22.343 1.00 95.75 161 ARG A CA 1
ATOM 1293 C C . ARG A 1 161 ? 8.984 -5.387 -21.018 1.00 95.75 161 ARG A C 1
ATOM 1295 O O . ARG A 1 161 ? 9.386 -5.926 -19.993 1.00 95.75 161 ARG A O 1
ATOM 1302 N N . VAL A 1 162 ? 7.931 -4.570 -21.034 1.00 96.88 162 VAL A N 1
ATOM 1303 C CA . VAL A 1 162 ? 7.132 -4.232 -19.845 1.00 96.88 162 VAL A CA 1
ATOM 1304 C C . VAL A 1 162 ? 6.572 -5.498 -19.192 1.00 96.88 162 VAL A C 1
ATOM 1306 O O . VAL A 1 162 ? 6.699 -5.665 -17.982 1.00 96.88 162 VAL A O 1
ATOM 1309 N N . ALA A 1 163 ? 6.039 -6.448 -19.971 1.00 96.06 163 ALA A N 1
ATOM 1310 C CA . ALA A 1 163 ? 5.560 -7.726 -19.431 1.00 96.06 163 ALA A CA 1
ATOM 1311 C C . ALA A 1 163 ? 6.653 -8.504 -18.670 1.00 96.06 163 ALA A C 1
ATOM 1313 O O . ALA A 1 163 ? 6.376 -9.156 -17.660 1.00 96.06 163 ALA A O 1
ATOM 1314 N N . GLU A 1 164 ? 7.896 -8.450 -19.152 1.00 94.88 164 GLU A N 1
ATOM 1315 C CA . GLU A 1 164 ? 9.045 -9.071 -18.491 1.00 94.88 164 GLU A CA 1
ATOM 1316 C C . GLU A 1 164 ? 9.502 -8.279 -17.256 1.00 94.88 164 GLU A C 1
ATOM 1318 O O . GLU A 1 164 ? 9.842 -8.881 -16.238 1.00 94.88 164 GLU A O 1
ATOM 1323 N N . MET A 1 165 ? 9.458 -6.948 -17.303 1.00 95.62 165 MET A N 1
ATOM 1324 C CA . MET A 1 165 ? 9.770 -6.094 -16.155 1.00 95.62 165 MET A CA 1
ATOM 1325 C C . MET A 1 165 ? 8.779 -6.295 -15.009 1.00 95.62 165 MET A C 1
ATOM 1327 O O . MET A 1 165 ? 9.204 -6.514 -13.879 1.00 95.62 165 MET A O 1
ATOM 1331 N N . VAL A 1 166 ? 7.475 -6.344 -15.296 1.00 96.00 166 VAL A N 1
ATOM 1332 C CA . VAL A 1 166 ? 6.434 -6.679 -14.308 1.00 96.00 166 VAL A CA 1
ATOM 1333 C C . VAL A 1 166 ? 6.731 -8.019 -13.629 1.00 96.00 166 VAL A C 1
ATOM 1335 O O . VAL A 1 166 ? 6.700 -8.122 -12.403 1.00 96.00 166 VAL A O 1
ATOM 1338 N N . ARG A 1 167 ? 7.087 -9.048 -14.408 1.00 93.81 167 ARG A N 1
ATOM 1339 C CA . ARG A 1 167 ? 7.455 -10.363 -13.862 1.00 93.81 167 ARG A CA 1
ATOM 1340 C C . ARG A 1 167 ? 8.663 -10.269 -12.925 1.00 93.81 167 ARG A C 1
ATOM 1342 O O . ARG A 1 167 ? 8.696 -10.942 -11.901 1.00 93.81 167 ARG A O 1
ATOM 1349 N N . ARG A 1 168 ? 9.665 -9.462 -13.273 1.00 94.00 168 ARG A N 1
ATOM 1350 C CA . ARG A 1 168 ? 10.875 -9.278 -12.459 1.00 94.00 168 ARG A CA 1
ATOM 1351 C C . ARG A 1 168 ? 10.608 -8.498 -11.184 1.00 94.00 168 ARG A C 1
ATOM 1353 O O . ARG A 1 168 ? 11.154 -8.867 -10.155 1.00 94.00 168 ARG A O 1
ATOM 1360 N N . LEU A 1 169 ? 9.751 -7.483 -11.234 1.00 96.56 169 LEU A N 1
ATOM 1361 C CA . LEU A 1 169 ? 9.329 -6.724 -10.057 1.00 96.56 169 LEU A CA 1
ATOM 1362 C C . LEU A 1 169 ? 8.583 -7.598 -9.038 1.00 96.56 169 LEU A C 1
ATOM 1364 O O . LEU A 1 169 ? 8.701 -7.373 -7.834 1.00 96.56 169 LEU A O 1
ATOM 1368 N N . ALA A 1 170 ? 7.861 -8.627 -9.496 1.00 95.12 170 ALA A N 1
ATOM 1369 C CA . ALA A 1 170 ? 7.230 -9.609 -8.613 1.00 95.12 170 ALA A CA 1
ATOM 1370 C C . ALA A 1 170 ? 8.248 -10.410 -7.782 1.00 95.12 170 ALA A C 1
ATOM 1372 O O . ALA A 1 170 ? 7.981 -10.726 -6.625 1.00 95.12 170 ALA A O 1
ATOM 1373 N N . ASP A 1 171 ? 9.401 -10.721 -8.380 1.00 92.62 171 ASP A N 1
ATOM 1374 C CA . ASP A 1 171 ? 10.482 -11.518 -7.791 1.00 92.62 171 ASP A CA 1
ATOM 1375 C C . ASP A 1 171 ? 11.704 -10.656 -7.413 1.00 92.62 171 ASP A C 1
ATOM 1377 O O . ASP A 1 171 ? 12.806 -11.186 -7.242 1.00 92.62 171 ASP A O 1
ATOM 1381 N N . TYR A 1 172 ? 11.547 -9.329 -7.322 1.00 95.62 172 TYR A N 1
ATOM 1382 C CA . TYR A 1 172 ? 12.670 -8.449 -7.019 1.00 95.62 172 TYR A CA 1
ATOM 1383 C C . TYR A 1 172 ? 13.196 -8.756 -5.609 1.00 95.62 172 TYR A C 1
ATOM 1385 O O . TYR A 1 172 ? 12.386 -8.864 -4.682 1.00 95.62 172 TYR A O 1
ATOM 1393 N N . PRO A 1 173 ? 14.519 -8.910 -5.415 1.00 95.06 173 PRO A N 1
ATOM 1394 C CA . PRO A 1 173 ? 15.041 -9.338 -4.125 1.00 95.06 173 PRO A CA 1
ATOM 1395 C C . PRO A 1 173 ? 14.812 -8.269 -3.053 1.00 95.06 173 PRO A C 1
ATOM 1397 O O . PRO A 1 173 ? 15.259 -7.127 -3.204 1.00 95.06 173 PRO A O 1
ATOM 1400 N N . ALA A 1 174 ? 14.112 -8.638 -1.977 1.00 95.56 174 ALA A N 1
ATOM 1401 C CA . ALA A 1 174 ? 13.747 -7.722 -0.899 1.00 95.56 174 ALA A CA 1
ATOM 1402 C C . ALA A 1 174 ? 14.989 -7.059 -0.288 1.00 95.56 174 ALA A C 1
ATOM 1404 O O . ALA A 1 174 ? 14.995 -5.853 -0.057 1.00 95.56 174 ALA A O 1
ATOM 1405 N N . GLU A 1 175 ? 16.076 -7.814 -0.117 1.00 96.94 175 GLU A N 1
ATOM 1406 C CA . GLU A 1 175 ? 17.339 -7.333 0.441 1.00 96.94 175 GLU A CA 1
ATOM 1407 C C . GLU A 1 175 ? 17.967 -6.208 -0.380 1.00 96.94 175 GLU A C 1
ATOM 1409 O O . GLU A 1 175 ? 18.575 -5.305 0.189 1.00 96.94 175 GLU A O 1
ATOM 1414 N N . LYS A 1 176 ? 17.773 -6.205 -1.705 1.00 97.12 176 LYS A N 1
ATOM 1415 C CA . LYS A 1 176 ? 18.272 -5.123 -2.560 1.00 97.12 176 LYS A CA 1
ATOM 1416 C C . LYS A 1 176 ? 17.463 -3.847 -2.389 1.00 97.12 176 LYS A C 1
ATOM 1418 O O . LYS A 1 176 ? 18.044 -2.768 -2.416 1.00 97.12 176 LYS A O 1
ATOM 1423 N N . LEU A 1 177 ? 16.143 -3.963 -2.237 1.00 97.25 177 LEU A N 1
ATOM 1424 C CA . LEU A 1 177 ? 15.288 -2.799 -2.012 1.00 97.25 177 LEU A CA 1
ATOM 1425 C C . LEU A 1 177 ? 15.537 -2.201 -0.623 1.00 97.25 177 LEU A C 1
ATOM 1427 O O . LEU A 1 177 ? 15.694 -0.991 -0.507 1.00 97.25 177 LEU A O 1
ATOM 1431 N N . MET A 1 178 ? 15.634 -3.049 0.404 1.00 97.31 178 MET A N 1
ATOM 1432 C CA . MET A 1 178 ? 15.942 -2.625 1.773 1.00 97.31 178 MET A CA 1
ATOM 1433 C C . MET A 1 178 ? 17.314 -1.952 1.859 1.00 97.31 178 MET A C 1
ATOM 1435 O O . MET A 1 178 ? 17.422 -0.867 2.419 1.00 97.31 178 MET A O 1
ATOM 1439 N N . ALA A 1 179 ? 18.349 -2.546 1.252 1.00 97.50 179 ALA A N 1
ATOM 1440 C CA . ALA A 1 179 ? 19.676 -1.935 1.195 1.00 97.50 179 ALA A CA 1
ATOM 1441 C C . ALA A 1 179 ? 19.642 -0.569 0.496 1.00 97.50 179 ALA A C 1
ATOM 1443 O O . ALA A 1 179 ? 20.153 0.402 1.038 1.00 97.50 179 ALA A O 1
ATOM 1444 N N . ALA A 1 180 ? 18.970 -0.462 -0.654 1.00 96.94 180 ALA A N 1
ATOM 1445 C CA . ALA A 1 180 ? 18.854 0.809 -1.362 1.00 96.94 180 ALA A CA 1
ATOM 1446 C C . ALA A 1 180 ? 18.104 1.881 -0.558 1.00 96.94 180 ALA A C 1
ATOM 1448 O O . ALA A 1 180 ? 18.493 3.043 -0.599 1.00 96.94 180 ALA A O 1
ATOM 1449 N N . TYR A 1 181 ? 17.064 1.507 0.194 1.00 96.69 181 TYR A N 1
ATOM 1450 C CA . TYR A 1 181 ? 16.403 2.418 1.128 1.00 96.69 181 TYR A CA 1
ATOM 1451 C C . TYR A 1 181 ? 17.373 2.881 2.225 1.00 96.69 181 TYR A C 1
ATOM 1453 O O . TYR A 1 181 ? 17.511 4.084 2.456 1.00 96.69 181 TYR A O 1
ATOM 1461 N N . ASN A 1 182 ? 18.069 1.939 2.869 1.00 96.31 182 ASN A N 1
ATOM 1462 C CA . ASN A 1 182 ? 18.975 2.213 3.988 1.00 96.31 182 ASN A CA 1
ATOM 1463 C C . ASN A 1 182 ? 20.206 3.038 3.574 1.00 96.31 182 ASN A C 1
ATOM 1465 O O . ASN A 1 182 ? 20.683 3.853 4.358 1.00 96.31 182 ASN A O 1
ATOM 1469 N N . ASP A 1 183 ? 20.668 2.889 2.333 1.00 95.38 183 ASP A N 1
ATOM 1470 C CA . ASP A 1 183 ? 21.791 3.646 1.767 1.00 95.38 183 ASP A CA 1
ATOM 1471 C C . ASP A 1 183 ? 21.371 5.009 1.169 1.00 95.38 183 ASP A C 1
ATOM 1473 O O . ASP A 1 183 ? 22.208 5.753 0.651 1.00 95.38 183 ASP A O 1
ATOM 1477 N N . SER A 1 184 ? 20.081 5.360 1.222 1.00 92.31 184 SER A N 1
ATOM 1478 C CA . SER A 1 184 ? 19.535 6.603 0.658 1.00 92.31 184 SER A CA 1
ATOM 1479 C C . SER A 1 184 ? 19.263 7.680 1.724 1.00 92.31 184 SER A C 1
ATOM 1481 O O . SER A 1 184 ? 19.180 7.387 2.922 1.00 92.31 184 SER A O 1
ATOM 1483 N N . PRO A 1 185 ? 19.024 8.946 1.319 1.00 92.06 185 PRO A N 1
ATOM 1484 C CA . PRO A 1 185 ? 18.554 9.993 2.229 1.00 92.06 185 PRO A CA 1
ATOM 1485 C C . PRO A 1 185 ? 17.227 9.677 2.943 1.00 92.06 185 PRO A C 1
ATOM 1487 O O . PRO A 1 185 ? 16.925 10.316 3.952 1.00 92.06 185 PRO A O 1
ATOM 1490 N N . CYS A 1 186 ? 16.447 8.698 2.461 1.00 92.44 186 CYS A N 1
ATOM 1491 C CA . CYS A 1 186 ? 15.199 8.264 3.092 1.00 92.44 186 CYS A CA 1
ATOM 1492 C C . CYS A 1 186 ? 15.420 7.789 4.529 1.00 92.44 186 CYS A C 1
ATOM 1494 O O . CYS A 1 186 ? 14.647 8.150 5.416 1.00 92.44 186 CYS A O 1
ATOM 1496 N N . LEU A 1 187 ? 16.502 7.042 4.784 1.00 93.88 187 LEU A N 1
ATOM 1497 C CA . LEU A 1 187 ? 16.808 6.556 6.127 1.00 93.88 187 LEU A CA 1
ATOM 1498 C C . LEU A 1 187 ? 17.084 7.712 7.091 1.00 93.88 187 LEU A C 1
ATOM 1500 O O . LEU A 1 187 ? 16.509 7.763 8.176 1.00 93.88 187 LEU A O 1
ATOM 1504 N N . ALA A 1 188 ? 17.922 8.666 6.680 1.00 92.38 188 ALA A N 1
ATOM 1505 C CA . ALA A 1 188 ? 18.248 9.833 7.496 1.00 92.38 188 ALA A CA 1
ATOM 1506 C C . ALA A 1 188 ? 17.000 10.673 7.813 1.00 92.38 188 ALA A C 1
ATOM 1508 O O . ALA A 1 188 ? 16.848 11.170 8.931 1.00 92.38 188 ALA A O 1
ATOM 1509 N N . LEU A 1 189 ? 16.086 10.799 6.846 1.00 91.69 189 LEU A N 1
ATOM 1510 C CA . LEU A 1 189 ? 14.806 11.470 7.040 1.00 91.69 189 LEU A CA 1
ATOM 1511 C C . LEU A 1 189 ? 13.923 10.712 8.040 1.00 91.69 189 LEU A C 1
ATOM 1513 O O . LEU A 1 189 ? 13.466 11.314 9.008 1.00 91.69 189 LEU A O 1
ATOM 1517 N N . ALA A 1 190 ? 13.738 9.401 7.875 1.00 91.06 190 ALA A N 1
ATOM 1518 C CA . ALA A 1 190 ? 12.982 8.575 8.817 1.00 91.06 190 ALA A CA 1
ATOM 1519 C C . ALA A 1 190 ? 13.564 8.643 10.241 1.00 91.06 190 ALA A C 1
ATOM 1521 O O . ALA A 1 190 ? 12.836 8.889 11.201 1.00 91.06 190 ALA A O 1
ATOM 1522 N N . GLN A 1 191 ? 14.886 8.531 10.388 1.00 93.69 191 GLN A N 1
ATOM 1523 C CA . GLN A 1 191 ? 15.576 8.576 11.683 1.00 93.69 191 GLN A CA 1
ATOM 1524 C C . GLN A 1 191 ? 15.590 9.972 12.331 1.00 93.69 191 GLN A C 1
ATOM 1526 O O . GLN A 1 191 ? 15.932 10.103 13.512 1.00 93.69 191 GLN A O 1
ATOM 1531 N N . SER A 1 192 ? 15.185 11.020 11.602 1.00 92.25 192 SER A N 1
ATOM 1532 C CA . SER A 1 192 ? 14.974 12.351 12.183 1.00 92.25 192 SER A CA 1
ATOM 1533 C C . SER A 1 192 ? 13.771 12.387 13.140 1.00 92.25 192 SER A C 1
ATOM 1535 O O . SER A 1 192 ? 13.748 13.190 14.079 1.00 92.25 192 SER A O 1
ATOM 1537 N N . PHE A 1 193 ? 12.822 11.459 12.973 1.00 88.31 193 PHE A N 1
ATOM 1538 C CA . PHE A 1 193 ? 11.678 11.264 13.858 1.00 88.31 193 PHE A CA 1
ATOM 1539 C C . PHE A 1 193 ? 12.068 10.393 15.060 1.00 88.31 193 PHE A C 1
ATOM 1541 O O . PHE A 1 193 ? 12.692 9.337 14.933 1.00 88.31 193 PHE A O 1
ATOM 1548 N N . ALA A 1 194 ? 11.710 10.837 16.267 1.00 87.44 194 ALA A N 1
ATOM 1549 C CA . ALA A 1 194 ? 12.177 10.225 17.514 1.00 87.44 194 ALA A CA 1
ATOM 1550 C C . ALA A 1 194 ? 11.764 8.747 17.654 1.00 87.44 194 ALA A C 1
ATOM 1552 O O . ALA A 1 194 ? 12.496 7.949 18.234 1.00 87.44 194 ALA A O 1
ATOM 1553 N N . GLU A 1 195 ? 10.610 8.380 17.109 1.00 85.50 195 GLU A N 1
ATOM 1554 C CA . GLU A 1 195 ? 10.046 7.031 17.109 1.00 85.50 195 GLU A CA 1
ATOM 1555 C C . GLU A 1 195 ? 10.776 6.029 16.195 1.00 85.50 195 GLU A C 1
ATOM 1557 O O . GLU A 1 195 ? 10.602 4.815 16.379 1.00 85.50 195 GLU A O 1
ATOM 1562 N N . TYR A 1 196 ? 11.595 6.520 15.258 1.00 88.94 196 TYR A N 1
ATOM 1563 C CA . TYR A 1 196 ? 12.288 5.722 14.238 1.00 88.94 196 TYR A CA 1
ATOM 1564 C C . TYR A 1 196 ? 13.809 5.912 14.236 1.00 88.94 196 TYR A C 1
ATOM 1566 O O . TYR A 1 196 ? 14.486 5.357 13.380 1.00 88.94 196 TYR A O 1
ATOM 1574 N N . ARG A 1 197 ? 14.365 6.645 15.207 1.00 88.81 197 ARG A N 1
ATOM 1575 C CA . ARG A 1 197 ? 15.800 6.970 15.283 1.00 88.81 197 ARG A CA 1
ATOM 1576 C C . ARG A 1 197 ? 16.740 5.769 15.135 1.00 88.81 197 ARG A C 1
ATOM 1578 O O . ARG A 1 197 ? 17.790 5.901 14.525 1.00 88.81 197 ARG A O 1
ATOM 1585 N N . ASP A 1 198 ? 16.343 4.621 15.676 1.00 89.19 198 ASP A N 1
ATOM 1586 C CA . ASP A 1 198 ? 17.138 3.386 15.673 1.00 89.19 198 ASP A CA 1
ATOM 1587 C C . ASP A 1 198 ? 16.540 2.328 14.723 1.00 89.19 198 ASP A C 1
ATOM 1589 O O . ASP A 1 198 ? 16.592 1.125 15.000 1.00 89.19 198 ASP A O 1
ATOM 1593 N N . LYS A 1 199 ? 15.849 2.767 13.664 1.00 90.25 199 LYS A N 1
ATOM 1594 C CA . LYS A 1 199 ? 15.169 1.900 12.695 1.00 90.25 199 LYS A CA 1
ATOM 1595 C C . LYS A 1 199 ? 15.796 1.994 11.316 1.00 90.25 199 LYS A C 1
ATOM 1597 O O . LYS A 1 199 ? 16.263 3.051 10.913 1.00 90.25 199 LYS A O 1
ATOM 1602 N N . GLU A 1 200 ? 15.756 0.867 10.619 1.00 94.56 200 GLU A N 1
ATOM 1603 C CA . GLU A 1 200 ? 16.208 0.654 9.246 1.00 94.56 200 GLU A CA 1
ATOM 1604 C C . GLU A 1 200 ? 15.153 -0.198 8.531 1.00 94.56 200 GLU A C 1
ATOM 1606 O O . GLU A 1 200 ? 14.372 -0.897 9.183 1.00 94.56 200 GLU A O 1
ATOM 1611 N N . ALA A 1 201 ? 15.092 -0.138 7.204 1.00 94.69 201 ALA A N 1
ATOM 1612 C CA . ALA A 1 201 ? 14.271 -1.048 6.419 1.00 94.69 201 ALA A CA 1
ATOM 1613 C C . ALA A 1 201 ? 14.728 -2.496 6.653 1.00 94.69 201 ALA A C 1
ATOM 1615 O O . ALA A 1 201 ? 15.873 -2.855 6.368 1.00 94.69 201 ALA A O 1
ATOM 1616 N N . ASP A 1 202 ? 13.815 -3.308 7.180 1.00 94.25 202 ASP A N 1
ATOM 1617 C CA . ASP A 1 202 ? 13.964 -4.734 7.445 1.00 94.25 202 ASP A CA 1
ATOM 1618 C C . ASP A 1 202 ? 12.832 -5.532 6.767 1.00 94.25 202 ASP A C 1
ATOM 1620 O O . ASP A 1 202 ? 12.020 -4.988 6.010 1.00 94.25 202 ASP A O 1
ATOM 1624 N N . GLU A 1 203 ? 12.785 -6.846 7.000 1.00 93.31 203 GLU A N 1
ATOM 1625 C CA . GLU A 1 203 ? 11.764 -7.709 6.392 1.00 93.31 203 GLU A CA 1
ATOM 1626 C C . GLU A 1 203 ? 10.340 -7.248 6.735 1.00 93.31 203 GLU A C 1
ATOM 1628 O O . GLU A 1 203 ? 9.463 -7.287 5.874 1.00 93.31 203 GLU A O 1
ATOM 1633 N N . ASP A 1 204 ? 10.117 -6.756 7.959 1.00 91.75 204 ASP A N 1
ATOM 1634 C CA . ASP A 1 204 ? 8.807 -6.269 8.389 1.00 91.75 204 ASP A CA 1
ATOM 1635 C C . ASP A 1 204 ? 8.428 -4.967 7.671 1.00 91.75 204 ASP A C 1
ATOM 1637 O O . ASP A 1 204 ? 7.266 -4.795 7.292 1.00 91.75 204 ASP A O 1
ATOM 1641 N N . TRP A 1 205 ? 9.393 -4.072 7.435 1.00 92.75 205 TRP A N 1
ATOM 1642 C CA . TRP A 1 205 ? 9.202 -2.898 6.580 1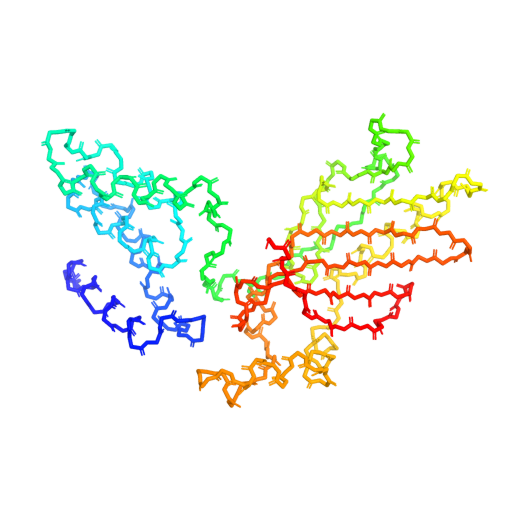.00 92.75 205 TRP A CA 1
ATOM 1643 C C . TRP A 1 205 ? 8.806 -3.310 5.157 1.00 92.75 205 TRP A C 1
ATOM 1645 O O . TRP A 1 205 ? 7.789 -2.838 4.647 1.00 92.75 205 TRP A O 1
ATOM 1655 N N . PHE A 1 206 ? 9.538 -4.247 4.542 1.00 93.94 206 PHE A N 1
ATOM 1656 C CA . PHE A 1 206 ? 9.248 -4.718 3.182 1.00 93.94 206 PHE A CA 1
ATOM 1657 C C . PHE A 1 206 ? 7.874 -5.394 3.088 1.00 93.94 206 PHE A C 1
ATOM 1659 O O . PHE A 1 206 ? 7.116 -5.187 2.132 1.00 93.94 206 PHE A O 1
ATOM 1666 N N . ASP A 1 207 ? 7.531 -6.209 4.085 1.00 92.19 207 ASP A N 1
ATOM 1667 C CA . ASP A 1 207 ? 6.235 -6.869 4.176 1.00 92.19 207 ASP A CA 1
ATOM 1668 C C . ASP A 1 207 ? 5.101 -5.852 4.284 1.00 92.19 207 ASP A C 1
ATOM 1670 O O . ASP A 1 207 ? 4.075 -6.038 3.633 1.00 92.19 207 ASP A O 1
ATOM 1674 N N . ALA A 1 208 ? 5.286 -4.781 5.058 1.00 90.19 208 ALA A N 1
ATOM 1675 C CA . ALA A 1 208 ? 4.271 -3.764 5.310 1.00 90.19 208 ALA A CA 1
ATOM 1676 C C . ALA A 1 208 ? 4.140 -2.691 4.212 1.00 90.19 208 ALA A C 1
ATOM 1678 O O . ALA A 1 208 ? 3.169 -1.932 4.261 1.00 90.19 208 ALA A O 1
ATOM 1679 N N . LEU A 1 209 ? 5.037 -2.656 3.214 1.00 90.38 209 LEU A N 1
ATOM 1680 C CA . LEU A 1 209 ? 4.910 -1.775 2.047 1.00 90.38 209 LEU A CA 1
ATOM 1681 C C . LEU A 1 209 ? 3.537 -1.911 1.377 1.00 90.38 209 LEU A C 1
ATOM 1683 O O . LEU A 1 209 ? 2.988 -3.005 1.220 1.00 90.38 209 LEU A O 1
ATOM 1687 N N . GLU A 1 210 ? 3.013 -0.798 0.886 1.00 89.00 210 GLU A N 1
ATOM 1688 C CA . GLU A 1 210 ? 1.823 -0.783 0.043 1.00 89.00 210 GLU A CA 1
ATOM 1689 C C . GLU A 1 210 ? 2.188 -0.207 -1.314 1.00 89.00 210 GLU A C 1
ATOM 1691 O O . GLU A 1 210 ? 2.580 0.945 -1.390 1.00 89.00 210 GLU A O 1
ATOM 1696 N N . VAL A 1 211 ? 2.092 -0.998 -2.383 1.00 93.88 211 VAL A N 1
ATOM 1697 C CA . VAL A 1 211 ? 2.362 -0.505 -3.740 1.00 93.88 211 VAL A CA 1
ATOM 1698 C C . VAL A 1 211 ? 1.069 0.054 -4.316 1.00 93.88 211 VAL A C 1
ATOM 1700 O O . VAL A 1 211 ? 0.100 -0.688 -4.485 1.00 93.88 211 VAL A O 1
ATOM 1703 N N . TYR A 1 212 ? 1.065 1.350 -4.610 1.00 91.75 212 TYR A N 1
ATOM 1704 C CA . TYR A 1 212 ? -0.100 2.056 -5.127 1.00 91.75 212 TYR A CA 1
ATOM 1705 C C . TYR A 1 212 ? -0.191 1.946 -6.647 1.00 91.75 212 TYR A C 1
ATOM 1707 O O . TYR A 1 212 ? -1.236 1.544 -7.155 1.00 91.75 212 TYR A O 1
ATOM 1715 N N . SER A 1 213 ? 0.896 2.249 -7.361 1.00 95.44 213 SER A N 1
ATOM 1716 C CA . SER A 1 213 ? 0.895 2.341 -8.823 1.00 95.44 213 SER A CA 1
ATOM 1717 C C . SER A 1 213 ? 2.268 2.074 -9.445 1.00 95.44 213 SER A C 1
ATOM 1719 O O . SER A 1 213 ? 3.295 2.003 -8.761 1.00 95.44 213 SER A O 1
ATOM 1721 N N . LEU A 1 214 ? 2.260 1.877 -10.765 1.00 97.25 214 LEU A N 1
ATOM 1722 C CA . LEU A 1 214 ? 3.445 1.752 -11.601 1.00 97.25 214 LEU A CA 1
ATOM 1723 C C . LEU A 1 214 ? 3.303 2.630 -12.834 1.00 97.25 214 LEU A C 1
ATOM 1725 O O . LEU A 1 214 ? 2.272 2.592 -13.501 1.00 97.25 214 LEU A O 1
ATOM 1729 N N . VAL A 1 215 ? 4.382 3.316 -13.186 1.00 97.62 215 VAL A N 1
ATOM 1730 C CA . VAL A 1 215 ? 4.505 4.036 -14.452 1.00 97.62 215 VAL A CA 1
ATOM 1731 C C . VAL A 1 215 ? 5.691 3.480 -15.224 1.00 97.62 215 VAL A C 1
ATOM 1733 O O . VAL A 1 215 ? 6.781 3.350 -14.673 1.00 97.62 215 VAL A O 1
ATOM 1736 N N . PHE A 1 216 ? 5.478 3.148 -16.495 1.00 97.62 216 PHE A N 1
ATOM 1737 C CA . PHE A 1 216 ? 6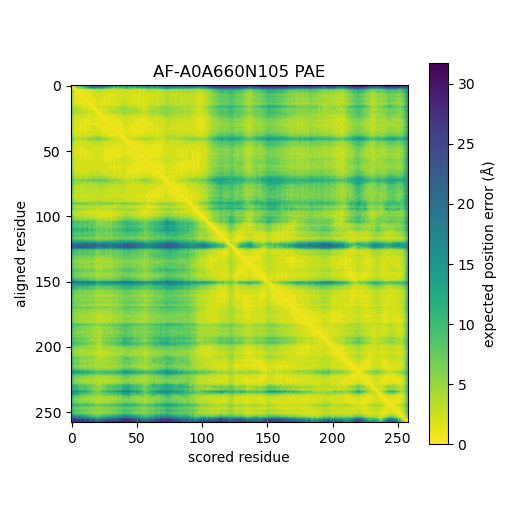.515 2.764 -17.447 1.00 97.62 216 PHE A CA 1
ATOM 1738 C C . PHE A 1 216 ? 6.632 3.845 -18.520 1.00 97.62 216 PHE A C 1
ATOM 1740 O O . PHE A 1 216 ? 5.729 3.985 -19.340 1.00 97.62 216 PHE A O 1
ATOM 1747 N N . ASP A 1 217 ? 7.743 4.572 -18.549 1.00 96.81 217 ASP A N 1
ATOM 1748 C CA . ASP A 1 217 ? 8.061 5.535 -19.605 1.00 96.81 217 ASP A CA 1
ATOM 1749 C C . ASP A 1 217 ? 9.009 4.889 -20.630 1.00 96.81 217 ASP A C 1
ATOM 1751 O O . ASP A 1 217 ? 10.117 4.462 -20.291 1.00 96.81 217 ASP A O 1
ATOM 1755 N N . CYS A 1 218 ? 8.535 4.728 -21.867 1.00 95.50 218 CYS A N 1
ATOM 1756 C CA . CYS A 1 218 ? 9.146 3.891 -22.897 1.00 95.50 218 CYS A CA 1
ATOM 1757 C C . CYS A 1 218 ? 9.550 4.705 -24.133 1.00 95.50 218 CYS A C 1
ATOM 1759 O O . CYS A 1 218 ? 8.704 5.062 -24.959 1.00 95.50 218 CYS A O 1
ATOM 1761 N N . GLY A 1 219 ? 10.855 4.905 -24.328 1.00 93.62 219 GLY A N 1
ATOM 1762 C CA . GLY A 1 219 ? 11.396 5.564 -25.518 1.00 93.62 219 GLY A CA 1
ATOM 1763 C C . GLY A 1 219 ? 12.918 5.564 -25.575 1.00 93.62 219 GLY A C 1
ATOM 1764 O O . GLY A 1 219 ? 13.605 5.247 -24.601 1.00 93.62 219 GLY A O 1
ATOM 1765 N N . GLY A 1 220 ? 13.476 5.873 -26.749 1.00 90.44 220 GLY A N 1
ATOM 1766 C CA . GLY A 1 220 ? 14.927 5.934 -26.943 1.00 90.44 220 GLY A CA 1
ATOM 1767 C C . GLY A 1 220 ? 15.628 4.597 -26.673 1.00 90.44 220 GLY A C 1
ATOM 1768 O O . GLY A 1 220 ? 16.790 4.572 -26.266 1.00 90.44 220 GLY A O 1
ATOM 1769 N N . GLY A 1 221 ? 14.912 3.481 -26.837 1.00 90.44 221 GLY A N 1
ATOM 1770 C CA . GLY A 1 221 ? 15.388 2.129 -26.549 1.00 90.44 221 GLY A CA 1
ATOM 1771 C C . GLY A 1 221 ? 15.420 1.753 -25.064 1.00 90.44 221 GLY A C 1
ATOM 1772 O O . GLY A 1 221 ? 15.839 0.638 -24.742 1.00 90.44 221 GLY A O 1
ATOM 1773 N N . ARG A 1 222 ? 14.961 2.618 -24.154 1.00 94.81 222 ARG A N 1
ATOM 1774 C CA . ARG A 1 222 ? 15.007 2.407 -22.698 1.00 94.81 222 ARG A CA 1
ATOM 1775 C C . ARG A 1 222 ? 13.607 2.420 -22.097 1.00 94.81 222 ARG A C 1
ATOM 1777 O O . ARG A 1 222 ? 12.666 2.920 -22.709 1.00 94.81 222 ARG A O 1
ATOM 1784 N N . ILE A 1 223 ? 13.481 1.828 -20.914 1.00 96.69 223 ILE A N 1
ATOM 1785 C CA . ILE A 1 223 ? 12.267 1.906 -20.103 1.00 96.69 223 ILE A CA 1
ATOM 1786 C C . ILE A 1 223 ? 12.647 2.454 -18.737 1.00 96.69 223 ILE A C 1
ATOM 1788 O O . ILE A 1 223 ? 13.458 1.845 -18.041 1.00 96.69 223 ILE A O 1
ATOM 1792 N N . VAL A 1 224 ? 12.061 3.577 -18.343 1.00 97.94 224 VAL A N 1
ATOM 1793 C CA . VAL A 1 224 ? 12.099 4.034 -16.952 1.00 97.94 224 VAL A CA 1
ATOM 1794 C C . VAL A 1 224 ? 10.852 3.505 -16.265 1.00 97.94 224 VAL A C 1
ATOM 1796 O O . VAL A 1 224 ? 9.756 3.567 -16.815 1.00 97.94 224 VAL A O 1
ATOM 1799 N N . THR A 1 225 ? 11.013 2.895 -15.097 1.00 98.38 225 THR A N 1
ATOM 1800 C CA . THR A 1 225 ? 9.893 2.380 -14.309 1.00 98.38 225 THR A CA 1
ATOM 1801 C C . THR A 1 225 ? 9.890 3.005 -12.943 1.00 98.38 225 THR A C 1
ATOM 1803 O O . THR A 1 225 ? 10.853 2.855 -12.198 1.00 98.38 225 THR A O 1
ATOM 1806 N N . THR A 1 226 ? 8.778 3.630 -12.600 1.00 98.25 226 THR A N 1
ATOM 1807 C CA . THR A 1 226 ? 8.559 4.231 -11.293 1.00 98.25 226 THR A CA 1
ATOM 1808 C C . THR A 1 226 ? 7.504 3.416 -10.568 1.00 98.25 226 THR A C 1
ATOM 1810 O O . THR A 1 226 ? 6.385 3.265 -11.055 1.00 98.25 226 THR A O 1
ATOM 1813 N N . VAL A 1 227 ? 7.869 2.858 -9.416 1.00 97.94 227 VAL A N 1
ATOM 1814 C CA . VAL A 1 227 ? 6.933 2.213 -8.495 1.00 97.94 227 VAL A CA 1
ATOM 1815 C C . VAL A 1 227 ? 6.642 3.194 -7.370 1.00 97.94 227 VAL A C 1
ATOM 1817 O O . VAL A 1 227 ? 7.555 3.576 -6.638 1.00 97.94 227 VAL A O 1
ATOM 1820 N N . THR A 1 228 ? 5.376 3.575 -7.224 1.00 95.81 228 THR A N 1
ATOM 1821 C CA . THR A 1 228 ? 4.912 4.432 -6.131 1.00 95.81 228 THR A CA 1
ATOM 1822 C C . THR A 1 228 ? 4.347 3.554 -5.025 1.00 95.81 228 THR A C 1
ATOM 1824 O O . THR A 1 228 ? 3.429 2.758 -5.249 1.00 95.81 228 THR A O 1
ATOM 1827 N N . ALA A 1 229 ? 4.889 3.691 -3.821 1.00 93.19 229 ALA A N 1
ATOM 1828 C CA . ALA A 1 229 ? 4.491 2.927 -2.651 1.00 93.19 229 ALA A CA 1
ATOM 1829 C C . ALA A 1 229 ? 4.291 3.822 -1.420 1.00 93.19 229 ALA A C 1
ATOM 1831 O O . ALA A 1 229 ? 4.701 4.977 -1.401 1.00 93.19 229 ALA A O 1
ATOM 1832 N N . GLY A 1 230 ? 3.640 3.297 -0.387 1.00 87.88 230 GLY A N 1
ATOM 1833 C CA . 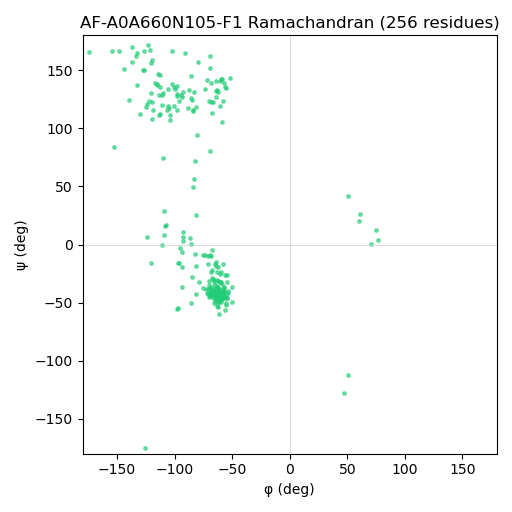GLY A 1 230 ? 3.577 3.910 0.934 1.00 87.88 230 GLY A CA 1
ATOM 1834 C C . GLY A 1 230 ? 4.760 3.469 1.784 1.00 87.88 230 GLY A C 1
ATOM 1835 O O . GLY A 1 230 ? 5.048 2.270 1.854 1.00 87.88 230 GLY A O 1
ATOM 1836 N N . ASP A 1 231 ? 5.411 4.426 2.441 1.00 86.69 231 ASP A N 1
ATOM 1837 C CA . ASP A 1 231 ? 6.428 4.128 3.442 1.00 86.69 231 ASP A CA 1
ATOM 1838 C C . ASP A 1 231 ? 5.801 3.894 4.825 1.00 86.69 231 ASP A C 1
ATOM 1840 O O . ASP A 1 231 ? 4.802 4.502 5.214 1.00 86.69 231 ASP A O 1
ATOM 1844 N N . VAL A 1 232 ? 6.398 2.978 5.582 1.00 83.06 232 VAL A N 1
ATOM 1845 C CA . VAL A 1 232 ? 5.923 2.604 6.918 1.00 83.06 232 VAL A CA 1
ATOM 1846 C C . VAL A 1 232 ? 6.330 3.630 7.977 1.00 83.06 232 VAL A C 1
ATOM 1848 O O . VAL A 1 232 ? 5.614 3.817 8.965 1.00 83.06 232 VAL A O 1
ATOM 1851 N N . TYR A 1 233 ? 7.485 4.268 7.794 1.00 85.88 233 TYR A N 1
ATOM 1852 C CA . TYR A 1 233 ? 8.008 5.271 8.710 1.00 85.88 233 TYR A CA 1
ATOM 1853 C C . TYR A 1 233 ? 7.351 6.630 8.442 1.00 85.88 233 TYR A C 1
ATOM 1855 O O . TYR A 1 233 ? 6.916 7.299 9.379 1.00 85.88 233 TYR A O 1
ATOM 1863 N N . LEU A 1 234 ? 7.202 7.001 7.171 1.00 82.81 234 LEU A N 1
ATOM 1864 C CA . LEU A 1 234 ? 6.625 8.263 6.710 1.00 82.81 234 LEU A CA 1
ATOM 1865 C C . LEU A 1 234 ? 5.261 8.023 6.047 1.00 82.81 234 LEU A C 1
ATOM 1867 O O . LEU A 1 234 ? 5.117 8.055 4.829 1.00 82.81 234 LEU A O 1
ATOM 1871 N N . GLY A 1 235 ? 4.246 7.755 6.874 1.00 72.19 235 GLY A N 1
ATOM 1872 C CA . GLY A 1 235 ? 2.915 7.328 6.418 1.00 72.19 235 GLY A CA 1
ATOM 1873 C C . GLY A 1 235 ? 2.086 8.374 5.654 1.00 72.19 235 GLY A C 1
ATOM 1874 O O . GLY A 1 235 ? 0.987 8.054 5.202 1.00 72.19 235 GLY A O 1
ATOM 1875 N N . ASP A 1 236 ? 2.569 9.609 5.536 1.00 72.69 236 ASP A N 1
ATOM 1876 C CA . ASP A 1 236 ? 2.005 10.699 4.733 1.00 72.69 236 ASP A CA 1
ATOM 1877 C C . ASP A 1 236 ? 2.847 11.037 3.491 1.00 72.69 236 ASP A C 1
ATOM 1879 O O . ASP A 1 236 ? 2.546 12.007 2.798 1.00 72.69 236 ASP A O 1
ATOM 1883 N N . ALA A 1 237 ? 3.865 10.230 3.190 1.00 82.50 237 ALA A N 1
ATOM 1884 C CA . ALA A 1 237 ? 4.740 10.411 2.044 1.00 82.50 237 ALA A CA 1
ATOM 1885 C C . ALA A 1 237 ? 4.712 9.195 1.106 1.00 82.50 237 ALA A C 1
ATOM 1887 O O . ALA A 1 237 ? 4.397 8.065 1.500 1.00 82.50 237 ALA A O 1
ATOM 1888 N N . TYR A 1 238 ? 5.064 9.431 -0.154 1.00 88.50 238 TYR A N 1
ATOM 1889 C CA . TYR A 1 238 ? 5.216 8.391 -1.159 1.00 88.50 238 TYR A CA 1
ATOM 1890 C C . TYR A 1 238 ? 6.671 7.949 -1.244 1.00 88.50 238 TYR A C 1
ATOM 1892 O O . TYR A 1 238 ? 7.579 8.753 -1.431 1.00 88.50 238 TYR A O 1
ATOM 1900 N N . LEU A 1 239 ? 6.889 6.643 -1.156 1.00 93.62 239 LEU A N 1
ATOM 1901 C CA . LEU A 1 239 ? 8.139 6.010 -1.527 1.00 93.62 239 LEU A CA 1
ATOM 1902 C C . LEU A 1 239 ? 8.164 5.820 -3.045 1.00 93.62 239 LEU A C 1
ATOM 1904 O O . LEU A 1 239 ? 7.347 5.082 -3.599 1.00 93.62 239 LEU A O 1
ATOM 1908 N N . MET A 1 240 ? 9.121 6.455 -3.706 1.00 95.75 240 MET A N 1
ATOM 1909 C CA . MET A 1 240 ? 9.332 6.367 -5.145 1.00 95.75 240 MET A CA 1
ATOM 1910 C C . MET A 1 240 ? 10.542 5.477 -5.411 1.00 95.75 240 MET A C 1
ATOM 1912 O O . MET A 1 240 ? 11.656 5.776 -4.983 1.00 95.75 240 MET A O 1
ATOM 1916 N N . VAL A 1 241 ? 10.319 4.358 -6.098 1.00 97.50 241 VAL A N 1
ATOM 1917 C CA . VAL A 1 241 ? 11.370 3.400 -6.458 1.00 97.50 241 VAL A CA 1
ATOM 1918 C C . VAL A 1 241 ? 11.528 3.410 -7.971 1.00 97.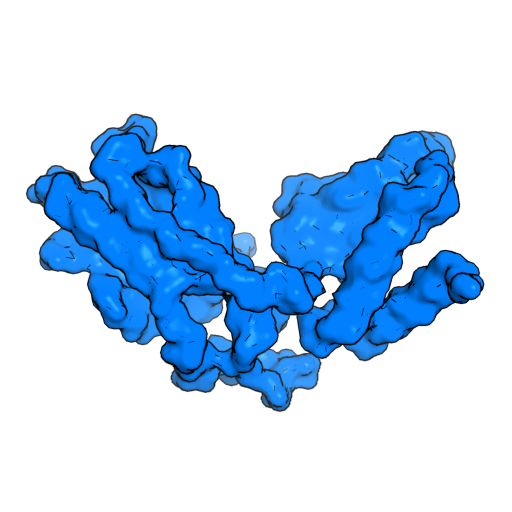50 241 VAL A C 1
ATOM 1920 O O . VAL A 1 241 ? 10.632 2.968 -8.691 1.00 97.50 241 VAL A O 1
ATOM 1923 N N . GLU A 1 242 ? 12.661 3.912 -8.455 1.00 98.00 242 GLU A N 1
ATOM 1924 C CA . GLU A 1 242 ? 12.909 4.084 -9.885 1.00 98.00 242 GLU A CA 1
ATOM 1925 C C . GLU A 1 242 ? 13.893 3.046 -10.425 1.00 98.00 242 GLU A C 1
ATOM 1927 O O . GLU A 1 242 ? 14.971 2.817 -9.873 1.00 98.00 242 GLU A O 1
ATOM 1932 N N . PHE A 1 243 ? 13.544 2.453 -11.561 1.00 98.31 243 PHE A N 1
ATOM 1933 C CA . PHE A 1 243 ? 14.396 1.568 -12.338 1.00 98.31 243 PHE A CA 1
ATOM 1934 C C . PHE A 1 243 ? 14.657 2.169 -13.714 1.00 98.31 243 PHE A C 1
ATOM 1936 O O . PHE A 1 243 ? 13.739 2.649 -14.373 1.00 98.31 243 PHE A O 1
ATOM 1943 N N . ALA A 1 244 ? 15.895 2.051 -14.183 1.00 97.06 244 ALA A N 1
ATOM 1944 C CA . ALA A 1 244 ? 16.237 2.206 -15.589 1.00 97.06 244 ALA A CA 1
ATOM 1945 C C . ALA A 1 244 ? 16.480 0.810 -16.159 1.00 97.06 244 ALA A C 1
ATOM 1947 O O . ALA A 1 244 ? 17.442 0.122 -15.794 1.00 97.06 244 ALA A O 1
ATOM 1948 N N . ASP A 1 245 ? 15.571 0.385 -17.029 1.00 94.31 245 ASP A N 1
ATOM 1949 C CA . ASP A 1 245 ? 15.433 -0.986 -17.487 1.00 94.31 245 ASP A CA 1
ATOM 1950 C C . ASP A 1 245 ? 15.387 -1.939 -16.276 1.00 94.31 245 ASP A C 1
ATOM 1952 O O . ASP A 1 245 ? 14.460 -1.916 -15.476 1.00 94.31 245 ASP A O 1
ATOM 1956 N N . GLU A 1 246 ? 16.406 -2.770 -16.093 1.00 90.62 246 GLU A N 1
ATOM 1957 C CA . GLU A 1 246 ? 16.444 -3.781 -15.031 1.00 90.62 246 GLU A CA 1
ATOM 1958 C C . GLU A 1 246 ? 17.180 -3.303 -13.768 1.00 90.62 246 GLU A C 1
ATOM 1960 O O . GLU A 1 246 ? 17.282 -4.047 -12.791 1.00 90.62 246 GLU A O 1
ATOM 1965 N N . THR A 1 247 ? 17.732 -2.087 -13.792 1.00 94.81 247 THR A N 1
ATOM 1966 C CA . THR A 1 247 ? 18.638 -1.586 -12.754 1.00 94.81 247 THR A CA 1
ATOM 1967 C C . THR A 1 247 ? 17.932 -0.571 -11.875 1.00 94.81 247 THR A C 1
ATOM 1969 O O . THR A 1 247 ? 17.553 0.496 -12.357 1.00 94.81 247 THR A O 1
ATOM 1972 N N . LEU A 1 248 ? 17.826 -0.873 -10.580 1.00 96.94 248 LEU A N 1
ATOM 1973 C CA . LEU A 1 248 ? 17.385 0.088 -9.571 1.00 96.94 248 LEU A CA 1
ATOM 1974 C C . LEU A 1 248 ? 18.319 1.305 -9.582 1.00 96.94 248 LEU A C 1
ATOM 1976 O O . LEU A 1 248 ? 19.532 1.143 -9.453 1.00 96.94 248 LEU A O 1
ATOM 1980 N N . GLN A 1 249 ? 17.754 2.494 -9.771 1.00 96.31 249 GLN A N 1
ATOM 1981 C CA . GLN A 1 249 ? 18.489 3.759 -9.793 1.00 96.31 249 GLN A CA 1
ATOM 1982 C C . GLN A 1 249 ? 18.400 4.451 -8.443 1.00 96.31 249 GLN A C 1
ATOM 1984 O O . GLN A 1 249 ? 19.422 4.774 -7.840 1.00 96.31 249 GLN A O 1
ATOM 1989 N N . THR A 1 250 ? 17.176 4.672 -7.970 1.00 94.81 250 THR A N 1
ATOM 1990 C CA . THR A 1 250 ? 16.919 5.496 -6.795 1.00 94.81 250 THR A CA 1
ATOM 1991 C C . THR A 1 250 ? 15.758 4.945 -5.979 1.00 94.81 250 THR A C 1
ATOM 1993 O O . THR A 1 250 ? 14.840 4.296 -6.484 1.00 94.81 250 THR A O 1
ATOM 1996 N N . VAL A 1 251 ? 15.839 5.217 -4.682 1.00 96.25 251 VAL A N 1
ATOM 1997 C CA . VAL A 1 251 ? 14.736 5.126 -3.735 1.00 96.25 251 VAL A CA 1
ATOM 1998 C C . VAL A 1 251 ? 14.658 6.502 -3.092 1.00 96.25 251 VAL A C 1
ATOM 2000 O O . VAL A 1 251 ? 15.644 6.968 -2.519 1.00 96.25 251 VAL A O 1
ATOM 2003 N N . THR A 1 252 ? 13.535 7.187 -3.264 1.00 94.50 252 THR A N 1
ATOM 2004 C CA . THR A 1 252 ? 13.322 8.543 -2.751 1.00 94.50 252 THR A CA 1
ATOM 2005 C C . THR A 1 252 ? 11.975 8.646 -2.061 1.00 94.50 252 THR A C 1
ATOM 2007 O O . THR A 1 252 ? 11.102 7.796 -2.230 1.00 94.50 252 THR A O 1
ATOM 2010 N N . ILE A 1 253 ? 11.817 9.689 -1.253 1.00 91.06 253 ILE A N 1
ATOM 2011 C CA . ILE A 1 253 ? 10.541 10.037 -0.641 1.00 91.06 253 ILE A CA 1
ATOM 2012 C C . ILE A 1 253 ? 10.050 11.320 -1.291 1.00 91.06 253 ILE A C 1
ATOM 2014 O O . ILE A 1 253 ? 10.811 12.283 -1.395 1.00 91.06 253 ILE A O 1
ATOM 2018 N N . ASP A 1 254 ? 8.797 11.298 -1.722 1.00 86.31 254 ASP A N 1
ATOM 2019 C CA . ASP A 1 254 ? 8.078 12.437 -2.264 1.00 86.31 254 ASP A CA 1
ATOM 2020 C C . ASP A 1 254 ? 6.912 12.793 -1.338 1.00 86.31 254 ASP A C 1
ATOM 2022 O O . ASP A 1 254 ? 6.224 11.911 -0.815 1.00 86.31 254 ASP A O 1
ATOM 2026 N N . TYR A 1 255 ? 6.711 14.083 -1.109 1.00 74.44 255 TYR A N 1
ATOM 2027 C CA . TYR A 1 255 ? 5.579 14.579 -0.340 1.00 74.44 255 TYR A CA 1
ATOM 2028 C C . TYR A 1 255 ? 4.535 15.062 -1.331 1.00 74.44 255 TYR A C 1
ATOM 2030 O O . TYR A 1 255 ? 4.871 15.782 -2.264 1.00 74.44 255 TYR A O 1
ATOM 2038 N N . ASP A 1 256 ? 3.274 14.691 -1.119 1.00 59.06 256 ASP A N 1
ATOM 2039 C CA . ASP A 1 256 ? 2.176 15.279 -1.884 1.00 59.06 256 ASP A CA 1
ATOM 2040 C C . ASP A 1 256 ? 2.219 16.801 -1.635 1.00 59.06 256 ASP A C 1
ATOM 2042 O O . ASP A 1 256 ? 1.925 17.262 -0.527 1.00 59.06 256 ASP A O 1
ATOM 2046 N N . GLU A 1 257 ? 2.685 17.582 -2.618 1.00 40.97 257 GLU A N 1
ATOM 2047 C CA . GLU A 1 257 ? 2.640 19.045 -2.577 1.00 40.97 257 GLU A CA 1
ATOM 2048 C C . GLU A 1 257 ? 1.166 19.464 -2.692 1.00 40.97 257 GLU A C 1
ATOM 2050 O O . GLU A 1 257 ? 0.668 19.783 -3.770 1.00 40.97 257 GLU A O 1
ATOM 2055 N N . THR A 1 258 ? 0.435 19.403 -1.578 1.00 36.06 258 THR A N 1
ATOM 2056 C CA . THR A 1 258 ? -0.906 19.995 -1.458 1.00 36.06 258 THR A CA 1
ATOM 2057 C C . THR A 1 258 ? -0.841 21.507 -1.331 1.00 36.06 258 THR A C 1
ATOM 2059 O O . THR A 1 258 ? -0.050 21.978 -0.478 1.00 36.06 258 THR A O 1
#

pLDDT: mean 92.15, std 8.01, range [36.06, 98.38]

Sequence (258 aa):
MKDIKQQYKEATAAFRRRPNQHNHEAIAQLYDLKAALQRQPENRETAEMLSAVCSLVGLHLSALRAFEPFADATDRKDQTKLFKLRDNASYKQDKFALKDIRTLRRRIPAVRPRMDNFITADNGASYHLNCAVTVFNKTVRGSEVEIFIHADEPATPYLARVAEMVRRLADYPAEKLMAAYNDSPCLALAQSFAEYRDKEADEDWFDALEVYSLVFDCGGGRIVTTVTAGDVYLGDAYLMVEFADETLQTVTIDYDET

Foldseek 3Di:
DDDLVVLLVVLVVLCVVPLALVSLVSLLSLVVSLVVLVPDPQDQVSLCSNLVSCVSQLQLQSSLVSHVVHQDPPDPVSVVVNVVSCVSCVPRHSPLGRDNLVPLPDADAFDQDDPVQWDQDPVNFKTWGCQWGAALSAIEHRRQEIEGAPPVDDVVVVSNLVSVLSSCRSVPDQVVVQVQCQPDCNLVVLLVDVSDVPHGDDPSQSSRKAWHHWYWYHDPNKTKIWTWIAGRSCRQWTWIWIDIRNRTDHTDIHHPPD

Secondary structure (DSSP, 8-state):
---HHHHHHHHHHHHHTS-STT-HHHHHHHHHHHHHHTTS---HHHHHHHHHHHHHTT-HHHHHHHHGGG--TT-HHHHHHHHHHHHHHHHTTTTTPPP-HHHH-SPPPPP---GGGEEE-TTSSEEEESS-EEETTEEE-GGGEEEEE-TTS-HHHHHHHHHHHHHHHHT--HHHHHHHHHTSHHHHHHHTSTTTTT----HHHHHH-EEEEEEEEEETTEEEEEEEEE-SS-TTEEEEEEEETTEEEEEEEEE---

Radius of gyration: 21.23 Å; Cα contacts (8 Å, |Δi|>4): 418; chains: 1; bounding box: 52×37×62 Å

Nearest PDB structures (foldseek):
  6zon-assembly1_A  TM=4.437E-01  e=9.270E+00  Homo sapiens
  7k1r-assembly1_C-3  TM=5.121E-01  e=5.997E+00  Enterobacter sp. enrichment culture clone nf1B6
  7k1r-assembly1_B-2  TM=4.635E-01  e=4.823E+00  Enterobacter sp. enrichment culture clone nf1B6
  7k1r-assembly1_A  TM=4.448E-01  e=3.879E+00  Enterobacter sp. enrichment culture clone nf1B6
  1k2f-assembly2_B-2  TM=5.662E-01  e=8.779E+00  Mus musculus